Protein AF-A0A9D0HGI1-F1 (afdb_monomer)

Sequence (266 aa):
SIQFGKYAIEARTTPGHTSGCVTYVLADQSMAFTGDTLLIRGCGRTDFQQGDPSQLYDSVHDKIFTLRDDCRLYPGHDYKGRTVTTVNEERLYNPRLGGGKTKAEFITIMENLNLRMPQRIDEAVPANLECGLPSDAERPASPVEIGSWAPIRRTVSGVPEVDTTWLKGKPEALRIVDVRSAEEFNGELGHIEGAELVPLPEFPTRAAQWKRDDRYVLVCRSGGRSGKAAHILENLGFSHVASLKGGMLQWRGEGMDVAAAAQGCG

Foldseek 3Di:
DDDDVVWDWDWAQQAALANRFIKIAIPVLQEIEREQLDDQLEHHAQPDRNHHLLSSLCSCVVPPLPGDQNYKYAYNDDDPPDGIDGSVCCQDRNPQRHNPDDSVSNRVVRVPPPDDDDPCCVPPVVCVVVVNQPDPVPHDPDQDDCDPQHRWHQDPVRATADELVRVLVVDPQEAEEEQDDPCVCLDPLHAAPNYHYDHLVRLLVVVLPDDQAGAYEYAYQAQPSQSVSQVSSVVSNRDHYHYYHGGSVVCVVVVHDHDDNPPDDD

Radius of gyration: 26.65 Å; Cα contacts (8 Å, |Δi|>4): 467; chains: 1; bounding box: 59×45×69 Å

Nearest PDB structures (foldseek):
  5ve3-assembly2_A  TM=7.495E-01  e=5.913E-34  Paraburkholderia phytofirmans PsJN
  5ve5-assembly3_C  TM=7.497E-01  e=2.049E-33  Paraburkholderia phytofirmans PsJN
  5ve4-assembly1_A  TM=7.414E-01  e=1.810E-33  Paraburkholderia phytofirmans PsJN
  5ve5-assembly2_B  TM=7.487E-01  e=2.314E-32  Paraburkholderia phytofirmans PsJN
  4chl-assembly1_A  TM=9.893E-01  e=6.014E-19  Homo sapiens

Structure (mmCIF, N/CA/C/O backbone):
data_AF-A0A9D0HGI1-F1
#
_entry.id   AF-A0A9D0HGI1-F1
#
loop_
_atom_site.group_PDB
_atom_site.id
_atom_site.type_symbol
_atom_site.label_atom_id
_atom_site.label_alt_id
_atom_site.label_comp_id
_atom_site.label_asym_id
_atom_site.label_entity_id
_atom_site.label_seq_id
_atom_site.pdbx_PDB_ins_code
_atom_site.Cartn_x
_atom_site.Cartn_y
_atom_site.Cartn_z
_atom_site.occupancy
_atom_site.B_iso_or_equiv
_atom_site.auth_seq_id
_atom_site.auth_comp_id
_atom_site.auth_asym_id
_atom_site.auth_atom_id
_atom_site.pdbx_PDB_model_num
ATOM 1 N N . SER A 1 1 ? -22.406 4.486 2.785 1.00 79.69 1 SER A N 1
ATOM 2 C CA . SER A 1 1 ? -21.756 3.176 2.594 1.00 79.69 1 SER A CA 1
ATOM 3 C C . SER A 1 1 ? -21.130 3.135 1.210 1.00 79.69 1 SER A C 1
ATOM 5 O O . SER A 1 1 ? -21.637 3.789 0.307 1.00 79.69 1 SER A O 1
ATOM 7 N N . ILE A 1 2 ? -20.016 2.421 1.053 1.00 89.94 2 ILE A N 1
ATOM 8 C CA . ILE A 1 2 ? -19.314 2.203 -0.218 1.00 89.94 2 ILE A CA 1
ATOM 9 C C . ILE A 1 2 ? -19.616 0.772 -0.656 1.00 89.94 2 ILE A C 1
ATOM 11 O O . ILE A 1 2 ? -19.329 -0.165 0.087 1.00 89.94 2 ILE A O 1
ATOM 15 N N . GLN A 1 3 ? -20.220 0.595 -1.827 1.00 94.19 3 GLN A N 1
ATOM 16 C CA . GLN A 1 3 ? -20.644 -0.712 -2.331 1.00 94.19 3 GLN A CA 1
ATOM 17 C C . GLN A 1 3 ? -19.691 -1.199 -3.429 1.00 94.19 3 GLN A C 1
ATOM 19 O O . GLN A 1 3 ? -19.297 -0.421 -4.294 1.00 94.19 3 GLN A O 1
ATOM 24 N N . PHE A 1 4 ? -19.311 -2.477 -3.394 1.00 92.12 4 PHE A N 1
ATOM 25 C CA . PHE A 1 4 ? -18.406 -3.087 -4.372 1.00 92.12 4 PHE A CA 1
ATOM 26 C C . PHE A 1 4 ? -18.741 -4.571 -4.561 1.00 92.12 4 PHE A C 1
ATOM 28 O O . PHE A 1 4 ? -18.561 -5.412 -3.677 1.00 92.12 4 PHE A O 1
ATOM 35 N N . GLY A 1 5 ? -19.273 -4.903 -5.739 1.00 94.81 5 GLY A N 1
ATOM 36 C CA . GLY A 1 5 ? -19.831 -6.228 -6.001 1.00 94.81 5 GLY A CA 1
ATOM 37 C C . GLY A 1 5 ? -20.928 -6.576 -4.989 1.00 94.81 5 GLY A C 1
ATOM 38 O O . GLY A 1 5 ? -21.854 -5.800 -4.772 1.00 94.81 5 GLY A O 1
ATOM 39 N N . LYS A 1 6 ? -20.804 -7.741 -4.347 1.00 93.94 6 LYS A N 1
ATOM 40 C CA . LYS A 1 6 ? -21.740 -8.205 -3.307 1.00 93.94 6 LYS A CA 1
ATOM 41 C C . LYS A 1 6 ? -21.468 -7.633 -1.910 1.00 93.94 6 LYS A C 1
ATOM 43 O O . LYS A 1 6 ? -22.170 -7.988 -0.969 1.00 93.94 6 LYS A O 1
ATOM 48 N N . TYR A 1 7 ? -20.430 -6.816 -1.760 1.00 94.50 7 TYR A N 1
ATOM 49 C CA . TYR A 1 7 ? -19.989 -6.292 -0.473 1.00 94.50 7 TYR A CA 1
ATOM 50 C C . TYR A 1 7 ? -20.374 -4.823 -0.318 1.00 94.50 7 TYR A C 1
ATOM 52 O O . TYR A 1 7 ? -20.519 -4.081 -1.293 1.00 94.50 7 TYR A O 1
ATOM 60 N N . ALA A 1 8 ? -20.506 -4.399 0.933 1.00 96.94 8 ALA A N 1
ATOM 61 C CA . ALA A 1 8 ? -20.673 -3.005 1.298 1.00 96.94 8 ALA A CA 1
ATOM 62 C C . ALA A 1 8 ? -19.841 -2.702 2.545 1.00 96.94 8 ALA A C 1
ATOM 64 O O . ALA A 1 8 ? -19.744 -3.536 3.445 1.00 96.94 8 ALA A O 1
ATOM 65 N N . ILE A 1 9 ? -19.254 -1.508 2.582 1.00 97.56 9 ILE A N 1
ATOM 66 C CA . ILE A 1 9 ? -18.478 -0.986 3.705 1.00 97.56 9 ILE A CA 1
ATOM 67 C C . ILE A 1 9 ? -19.129 0.293 4.239 1.00 97.56 9 ILE A C 1
ATOM 69 O O . ILE A 1 9 ? -19.534 1.184 3.489 1.00 97.56 9 ILE A O 1
ATOM 73 N N . GLU A 1 10 ? -19.215 0.394 5.556 1.00 96.94 10 GLU A N 1
ATOM 74 C CA . GLU A 1 10 ? -19.545 1.596 6.308 1.00 96.94 10 GLU A CA 1
ATOM 75 C C . GLU A 1 10 ? -18.244 2.268 6.767 1.00 96.94 10 GLU A C 1
ATOM 77 O O . GLU A 1 10 ? -17.362 1.604 7.307 1.00 96.94 10 GLU A O 1
ATOM 82 N N . ALA A 1 11 ? -18.114 3.578 6.563 1.00 97.06 11 ALA A N 1
ATOM 83 C CA . ALA A 1 11 ? -17.013 4.354 7.124 1.00 97.06 11 ALA A CA 1
ATOM 84 C C . ALA A 1 11 ? -17.481 5.011 8.428 1.00 97.06 11 ALA A C 1
ATOM 86 O O . ALA A 1 11 ? -18.415 5.815 8.413 1.00 97.06 11 ALA A O 1
ATOM 87 N N . ARG A 1 12 ? -16.829 4.682 9.543 1.00 97.44 12 ARG A N 1
ATOM 88 C CA . ARG A 1 12 ? -17.055 5.297 10.855 1.00 97.44 12 ARG A CA 1
ATOM 89 C C . ARG A 1 12 ? -15.917 6.246 11.160 1.00 97.44 12 ARG A C 1
ATOM 91 O O . ARG A 1 12 ? -14.759 5.849 11.092 1.00 97.44 12 ARG A O 1
ATOM 98 N N . THR A 1 13 ? -16.224 7.479 11.540 1.00 97.75 13 THR A N 1
ATOM 99 C CA . THR A 1 13 ? -15.195 8.396 12.043 1.00 97.75 13 THR A CA 1
ATOM 100 C C . THR A 1 13 ? -14.652 7.855 13.357 1.00 97.75 13 THR A C 1
ATOM 102 O O . THR A 1 13 ? -15.424 7.595 14.274 1.00 97.75 13 THR A O 1
ATOM 105 N N . THR A 1 14 ? -13.345 7.669 13.467 1.00 98.19 14 THR A N 1
ATOM 106 C CA . THR A 1 14 ? -12.693 7.157 14.679 1.00 98.19 14 THR A CA 1
ATOM 107 C C . THR A 1 14 ? -11.458 7.994 15.022 1.00 98.19 14 THR A C 1
ATOM 109 O O . THR A 1 14 ? -10.340 7.463 15.024 1.00 98.19 14 THR A O 1
ATOM 112 N N . PRO A 1 15 ? -11.635 9.312 15.266 1.00 96.69 15 PRO A N 1
ATOM 113 C CA . PRO A 1 15 ? -10.532 10.215 15.567 1.00 96.69 15 PRO A CA 1
ATOM 114 C C . PRO A 1 15 ? -9.811 9.821 16.857 1.00 96.69 15 PRO A C 1
ATOM 116 O O . PRO A 1 15 ? -10.365 9.150 17.729 1.00 96.69 15 PRO A O 1
ATOM 119 N N . GLY A 1 16 ? -8.564 10.262 16.973 1.00 94.44 16 GLY A N 1
ATOM 120 C CA . GLY A 1 16 ? -7.771 10.116 18.188 1.00 94.44 16 GLY A CA 1
ATOM 121 C C . GLY A 1 16 ? -6.306 9.828 17.899 1.00 94.44 16 GLY A C 1
ATOM 122 O O . GLY A 1 16 ? -5.445 10.490 18.458 1.00 94.44 16 GLY A O 1
ATOM 123 N N . HIS A 1 17 ? -6.003 8.917 16.968 1.00 95.00 17 HIS A N 1
ATOM 124 C CA . HIS A 1 17 ? -4.638 8.817 16.435 1.00 95.00 17 HIS A CA 1
ATOM 125 C C . HIS A 1 17 ? -4.309 10.036 15.558 1.00 95.00 17 HIS A C 1
ATOM 127 O O . HIS A 1 17 ? -3.275 10.673 15.722 1.00 95.00 17 HIS A O 1
ATOM 133 N N . THR A 1 18 ? -5.249 10.391 14.681 1.00 90.88 18 THR A N 1
ATOM 134 C CA . THR A 1 18 ? -5.330 11.685 13.994 1.00 90.88 18 THR A CA 1
ATOM 135 C C . THR A 1 18 ? -6.783 12.165 14.040 1.00 90.88 18 THR A C 1
ATOM 137 O O . THR A 1 18 ? -7.688 11.369 14.322 1.00 90.88 18 THR A O 1
ATOM 140 N N . SER A 1 19 ? -7.042 13.433 13.725 1.00 89.06 19 SER A N 1
ATOM 141 C CA . SER A 1 19 ? -8.411 13.964 13.613 1.00 89.06 19 SER A CA 1
ATOM 142 C C . SER A 1 19 ? -9.201 13.385 12.426 1.00 89.06 19 SER A C 1
ATOM 144 O O . SER A 1 19 ? -10.430 13.360 12.455 1.00 89.06 19 SER A O 1
ATOM 146 N N . GLY A 1 20 ? -8.508 12.872 11.402 1.00 89.75 20 GLY A N 1
ATOM 147 C CA . GLY A 1 20 ? -9.102 12.315 10.181 1.00 89.75 20 GLY A CA 1
ATOM 148 C C . GLY A 1 20 ? -9.261 10.792 10.167 1.00 89.75 20 GLY A C 1
ATOM 149 O O . GLY A 1 20 ? -9.66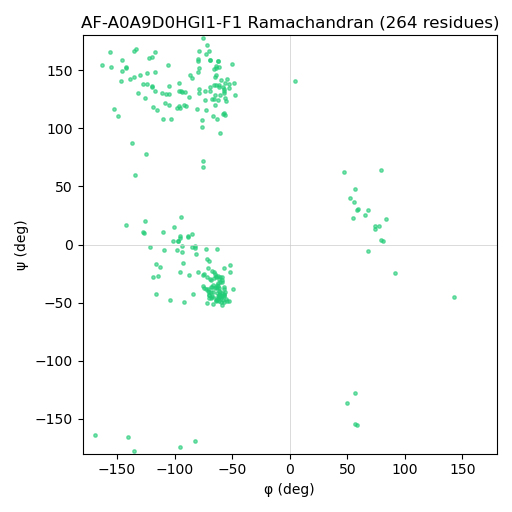7 10.236 9.148 1.00 89.75 20 GLY A O 1
ATOM 150 N N . CYS A 1 21 ? -8.923 10.092 11.255 1.00 95.75 21 CYS A N 1
ATOM 151 C CA . CYS A 1 21 ? -8.994 8.633 11.284 1.00 95.75 21 CYS A CA 1
ATOM 152 C C . CYS A 1 21 ? -10.423 8.119 11.053 1.00 95.75 21 CYS A C 1
ATOM 154 O O . CYS A 1 21 ? -11.395 8.607 11.637 1.00 95.75 21 CYS A O 1
ATOM 156 N N . VAL A 1 22 ? -10.528 7.075 10.230 1.00 97.88 22 VAL A N 1
ATOM 157 C CA . VAL A 1 22 ? -11.767 6.348 9.950 1.00 97.88 22 VAL A CA 1
ATOM 158 C C . VAL A 1 22 ? -11.544 4.848 10.102 1.00 97.88 22 VAL A C 1
ATOM 160 O O . VAL A 1 22 ? -10.477 4.331 9.774 1.00 97.88 22 VAL A O 1
ATOM 163 N N . THR A 1 23 ? -12.575 4.151 10.565 1.00 98.56 23 THR A N 1
ATOM 164 C CA . THR A 1 23 ? -12.658 2.691 10.585 1.00 98.56 23 THR A CA 1
ATOM 165 C C . THR A 1 23 ? -13.649 2.240 9.522 1.00 98.56 23 THR A C 1
ATOM 167 O O . THR A 1 23 ? -14.782 2.723 9.476 1.00 98.56 23 THR A O 1
ATOM 170 N N . TYR A 1 24 ? -13.240 1.294 8.682 1.00 98.50 24 TYR A N 1
ATOM 171 C CA . TYR A 1 24 ? -14.093 0.718 7.645 1.00 98.50 24 TYR A CA 1
ATOM 172 C C . TYR A 1 24 ? -14.678 -0.606 8.123 1.00 98.50 24 TYR A C 1
ATOM 174 O O . TYR A 1 24 ? -13.935 -1.549 8.366 1.00 98.50 24 TYR A O 1
ATOM 182 N N . VAL A 1 25 ? -15.999 -0.696 8.245 1.00 98.44 25 VAL A N 1
ATOM 183 C CA . VAL A 1 25 ? -16.708 -1.881 8.751 1.00 98.44 25 VAL A CA 1
ATOM 184 C C . VAL A 1 25 ? -17.476 -2.531 7.606 1.00 98.44 25 VAL A C 1
ATOM 186 O O . VAL A 1 25 ? -18.202 -1.841 6.892 1.00 98.44 25 VAL A O 1
ATOM 189 N N . LEU A 1 26 ? -17.349 -3.846 7.412 1.00 97.62 26 LEU A N 1
ATOM 190 C CA . LEU A 1 26 ? -18.223 -4.558 6.474 1.00 97.62 26 LEU A CA 1
ATOM 191 C C . LEU A 1 26 ? -19.680 -4.497 6.945 1.00 97.62 26 LEU A C 1
ATOM 193 O O . LEU A 1 26 ? -19.960 -4.547 8.138 1.00 97.62 26 LEU A O 1
ATOM 197 N N . ALA A 1 27 ? -20.623 -4.430 6.007 1.00 95.81 27 ALA A N 1
ATOM 198 C CA . ALA A 1 27 ? -22.048 -4.316 6.322 1.00 95.81 27 ALA A CA 1
ATOM 199 C C . ALA A 1 27 ? -22.598 -5.499 7.143 1.00 95.81 27 ALA A C 1
ATOM 201 O O . ALA A 1 27 ? -23.536 -5.320 7.914 1.00 95.81 27 ALA A O 1
ATOM 202 N N . ASP A 1 28 ? -22.005 -6.690 7.015 1.00 95.62 28 ASP A N 1
ATOM 203 C CA . ASP A 1 28 ? -22.335 -7.870 7.828 1.00 95.62 28 ASP A CA 1
ATOM 204 C C . ASP A 1 28 ? -21.638 -7.884 9.205 1.00 95.62 28 ASP A C 1
ATOM 206 O O . ASP A 1 28 ? -21.868 -8.788 10.009 1.00 95.62 28 ASP A O 1
ATOM 210 N N . GLN A 1 29 ? -20.795 -6.882 9.477 1.00 97.19 29 GLN A N 1
ATOM 211 C CA . GLN A 1 29 ? -19.956 -6.729 10.666 1.00 97.19 29 GLN A CA 1
ATOM 212 C C . GLN A 1 29 ? -19.030 -7.919 10.944 1.00 97.19 29 GLN A C 1
ATOM 214 O O . GLN A 1 29 ? -18.601 -8.114 12.079 1.00 97.19 29 GLN A O 1
ATOM 219 N N . SER A 1 30 ? -18.703 -8.716 9.926 1.00 97.62 30 SER A N 1
ATOM 220 C CA . SER A 1 30 ? -17.774 -9.838 10.084 1.00 97.62 30 SER A CA 1
ATOM 221 C C . SER A 1 30 ? -16.318 -9.367 10.201 1.00 97.62 30 SER A C 1
ATOM 223 O O . SER A 1 30 ? -15.480 -10.052 10.796 1.00 97.62 30 SER A O 1
ATOM 225 N N . MET A 1 31 ? -16.006 -8.186 9.650 1.00 98.12 31 MET A N 1
ATOM 226 C CA . MET A 1 31 ? -14.670 -7.587 9.661 1.00 98.12 31 MET A CA 1
ATOM 227 C C . MET A 1 31 ? -14.731 -6.056 9.762 1.00 98.12 31 MET A C 1
ATOM 229 O O . MET A 1 31 ? -15.627 -5.419 9.199 1.00 98.12 31 MET A O 1
ATOM 233 N N . ALA A 1 32 ? -13.716 -5.467 10.394 1.00 98.62 32 ALA A N 1
ATOM 234 C CA . ALA A 1 32 ? -13.431 -4.040 10.352 1.00 98.62 32 ALA A CA 1
ATOM 235 C C . ALA A 1 32 ? -11.932 -3.769 10.142 1.00 98.62 32 ALA A C 1
ATOM 237 O O . ALA A 1 32 ? -11.073 -4.476 10.668 1.00 98.62 32 ALA A O 1
ATOM 238 N N . PHE A 1 33 ? -11.621 -2.716 9.390 1.00 98.69 33 PHE A N 1
ATOM 239 C CA . PHE A 1 33 ? -10.272 -2.198 9.176 1.00 98.69 33 PHE A CA 1
ATOM 240 C C . PHE A 1 33 ? -10.102 -0.948 10.033 1.00 98.69 33 PHE A C 1
ATOM 242 O O . PHE A 1 33 ? -10.722 0.081 9.759 1.00 98.69 33 PHE A O 1
ATOM 249 N N . THR A 1 34 ? -9.312 -1.053 11.097 1.00 98.69 34 THR A N 1
ATOM 250 C CA . THR A 1 34 ? -9.272 -0.076 12.199 1.00 98.69 34 THR A CA 1
ATOM 251 C C . THR A 1 34 ? -8.202 0.998 12.033 1.00 98.69 34 THR A C 1
ATOM 253 O O . THR A 1 34 ? -8.070 1.864 12.900 1.00 98.69 34 THR A O 1
ATOM 256 N N . GLY A 1 35 ? -7.420 0.936 10.948 1.00 97.94 35 GLY A N 1
ATOM 257 C CA . GLY A 1 35 ? -6.261 1.802 10.749 1.00 97.94 35 GLY A CA 1
ATOM 258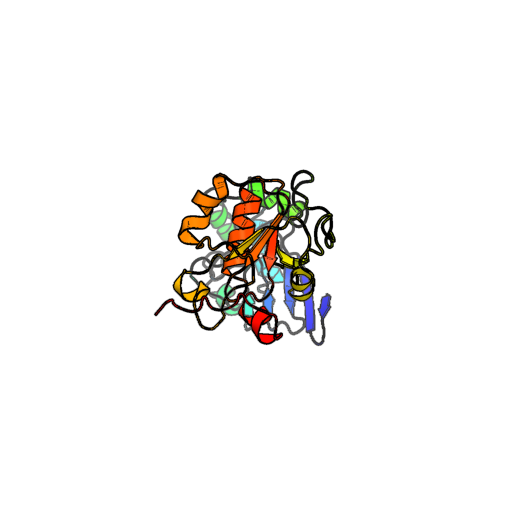 C C . GLY A 1 35 ? -5.370 1.795 11.992 1.00 97.94 35 GLY A C 1
ATOM 259 O O . GLY A 1 35 ? -5.161 0.749 12.608 1.00 97.94 35 GLY A O 1
ATOM 260 N N . ASP A 1 36 ? -4.911 2.972 12.396 1.00 97.81 36 ASP A N 1
ATOM 261 C CA . ASP A 1 36 ? -4.144 3.143 13.631 1.00 97.81 36 ASP A CA 1
ATOM 262 C C . ASP A 1 36 ? -5.006 3.564 14.833 1.00 97.81 36 ASP A C 1
ATOM 264 O O . ASP A 1 36 ? -4.475 3.816 15.911 1.00 97.81 36 ASP A O 1
ATOM 268 N N . THR A 1 37 ? -6.342 3.590 14.718 1.00 98.12 37 THR A N 1
ATOM 269 C CA . THR A 1 37 ? -7.214 3.814 15.885 1.00 98.12 37 THR A CA 1
ATOM 270 C C . THR A 1 37 ? -7.061 2.661 16.890 1.00 98.12 37 THR A C 1
ATOM 272 O O . THR A 1 37 ? -6.835 2.887 18.078 1.00 98.12 37 THR A O 1
ATOM 275 N N . LEU A 1 38 ? -7.127 1.409 16.427 1.00 98.62 38 LEU A N 1
ATOM 276 C CA . LEU A 1 38 ? -6.968 0.222 17.272 1.00 98.62 38 LEU A CA 1
ATOM 277 C C . LEU A 1 38 ? -5.986 -0.759 16.631 1.00 98.62 38 LEU A C 1
ATOM 279 O O . LEU A 1 38 ? -6.135 -1.109 15.461 1.00 98.62 38 LEU A O 1
ATOM 283 N N . LEU A 1 39 ? -5.009 -1.215 17.420 1.00 98.62 39 LEU A N 1
ATOM 284 C CA . LEU A 1 39 ? -3.977 -2.172 17.017 1.00 98.62 39 LEU A CA 1
ATOM 285 C C . LEU A 1 39 ? -4.093 -3.455 17.845 1.00 98.62 39 LEU A C 1
ATOM 287 O O . LEU A 1 39 ? -4.711 -3.471 18.908 1.00 98.62 39 LEU A O 1
ATOM 291 N N . ILE A 1 40 ? -3.432 -4.528 17.411 1.00 98.62 40 ILE A N 1
ATOM 292 C CA . ILE A 1 40 ? -3.450 -5.801 18.144 1.00 98.62 40 ILE A CA 1
ATOM 293 C C . ILE A 1 40 ? -2.721 -5.632 19.486 1.00 98.62 40 ILE A C 1
ATOM 295 O O . ILE A 1 40 ? -1.489 -5.501 19.535 1.00 98.62 40 ILE A O 1
ATOM 299 N N . ARG A 1 41 ? -3.471 -5.681 20.593 1.00 98.31 41 ARG A N 1
ATOM 300 C CA . ARG A 1 41 ? -3.000 -5.400 21.961 1.00 98.31 41 ARG A CA 1
ATOM 301 C C . ARG A 1 41 ? -2.347 -4.018 22.099 1.00 98.31 41 ARG A C 1
ATOM 303 O O . ARG A 1 41 ? -1.365 -3.860 22.827 1.00 98.31 41 ARG A O 1
ATOM 310 N N . GLY A 1 42 ? -2.867 -3.022 21.389 1.00 97.44 42 GLY A N 1
ATOM 311 C CA . GLY A 1 42 ? -2.395 -1.642 21.463 1.00 97.44 42 GLY A CA 1
ATOM 312 C C . GLY A 1 42 ? -3.329 -0.664 20.759 1.00 97.44 42 GLY A C 1
ATOM 313 O O . GLY A 1 42 ? -4.477 -0.975 20.468 1.00 97.44 42 GLY A O 1
ATOM 314 N N . CYS A 1 43 ? -2.825 0.529 20.484 1.00 97.88 43 CYS A N 1
ATOM 315 C CA . CYS A 1 43 ? -3.485 1.567 19.693 1.00 97.88 43 CYS A CA 1
ATOM 316 C C . CYS A 1 43 ? -2.420 2.500 19.102 1.00 97.88 43 CYS A C 1
ATOM 318 O O . CYS A 1 43 ? -1.254 2.452 19.526 1.00 97.88 43 CYS A O 1
ATOM 320 N N . GLY A 1 44 ? -2.811 3.322 18.130 1.00 95.12 44 GLY A N 1
ATOM 321 C CA . GLY A 1 44 ? -1.967 4.383 17.598 1.00 95.12 44 GLY A CA 1
ATOM 322 C C . GLY A 1 44 ? -1.612 5.417 18.663 1.00 95.12 44 GLY A C 1
ATOM 323 O O . GLY A 1 44 ? -2.281 5.555 19.687 1.00 95.12 44 GLY A O 1
ATOM 324 N N . ARG A 1 45 ? -0.514 6.131 18.422 1.00 94.19 45 ARG A N 1
ATOM 325 C CA . ARG A 1 45 ? -0.070 7.252 19.264 1.00 94.19 45 ARG A CA 1
ATOM 326 C C . ARG A 1 45 ? -1.022 8.447 19.136 1.00 94.19 45 ARG A C 1
ATOM 328 O O . ARG A 1 45 ? -1.719 8.545 18.137 1.00 94.19 45 ARG A O 1
ATOM 335 N N . THR A 1 46 ? -1.036 9.355 20.103 1.00 92.56 46 THR A N 1
ATOM 336 C CA . THR A 1 46 ? -1.994 10.483 20.153 1.00 92.56 46 THR A CA 1
ATOM 337 C C . THR A 1 46 ? -1.308 11.843 20.290 1.00 92.56 46 THR A C 1
ATOM 339 O O . THR A 1 46 ? -1.959 12.836 20.563 1.00 92.56 46 THR A O 1
ATOM 342 N N . ASP A 1 47 ? 0.012 11.898 20.154 1.00 85.69 47 ASP A N 1
ATOM 343 C CA . ASP A 1 47 ? 0.860 13.064 20.430 1.00 85.69 47 ASP A CA 1
ATOM 344 C C . ASP A 1 47 ? 1.289 13.833 19.162 1.00 85.69 47 ASP A C 1
ATOM 346 O O . ASP A 1 47 ? 2.024 14.812 19.246 1.00 85.69 47 ASP A O 1
ATOM 350 N N . PHE A 1 48 ? 0.814 13.417 17.983 1.00 82.00 48 PHE A N 1
ATOM 351 C CA . PHE A 1 48 ? 1.057 14.058 16.682 1.00 82.00 48 PHE A CA 1
ATOM 352 C C . PHE A 1 48 ? -0.246 14.197 15.890 1.00 82.00 48 PHE A C 1
ATOM 354 O O . PHE A 1 48 ? -1.248 13.587 16.240 1.00 82.00 48 PHE A O 1
ATOM 361 N N . GLN A 1 49 ? -0.227 14.976 14.799 1.00 73.31 49 GLN A N 1
ATOM 362 C CA . GLN A 1 49 ? -1.317 15.044 13.805 1.00 73.31 49 GLN A CA 1
ATOM 363 C C . GLN A 1 49 ? -2.715 15.317 14.401 1.00 73.31 49 GLN A C 1
ATOM 365 O O . GLN A 1 49 ? -3.711 14.743 13.959 1.00 73.31 49 GLN A O 1
ATOM 370 N N . GLN A 1 50 ? -2.786 16.207 15.400 1.00 82.81 50 GLN A N 1
ATOM 371 C CA . GLN A 1 50 ? -4.019 16.513 16.147 1.00 82.81 50 GLN A CA 1
ATOM 372 C C . GLN A 1 50 ? -4.626 15.282 16.842 1.00 82.81 50 GLN A C 1
ATOM 374 O O . GLN A 1 50 ? -5.845 15.168 16.972 1.00 82.81 50 GLN A O 1
ATOM 379 N N . GLY A 1 51 ? -3.777 14.337 17.245 1.00 86.38 51 GLY A N 1
ATOM 380 C CA . GLY A 1 51 ? -4.171 13.211 18.068 1.00 86.38 51 GLY A CA 1
ATOM 381 C C . GLY A 1 51 ? -4.655 13.654 19.449 1.00 86.38 51 GLY A C 1
ATOM 382 O O . GLY A 1 51 ? -4.272 14.703 19.965 1.00 86.38 51 GLY A O 1
ATOM 383 N N . ASP A 1 52 ? -5.537 12.847 20.027 1.00 94.81 52 ASP A N 1
ATOM 384 C CA . ASP A 1 52 ? -6.193 13.115 21.299 1.00 94.81 52 ASP A CA 1
ATOM 385 C C . ASP A 1 52 ? -6.561 11.771 21.962 1.00 94.81 52 ASP A C 1
ATOM 387 O O . ASP A 1 52 ? -7.356 11.004 21.403 1.00 94.81 52 ASP A O 1
ATOM 391 N N . PRO A 1 53 ? -5.996 11.444 23.140 1.00 96.31 53 PRO A N 1
ATOM 392 C CA . PRO A 1 53 ? -6.282 10.183 23.819 1.00 96.31 53 PRO A CA 1
ATOM 393 C C . PRO A 1 53 ? -7.720 10.105 24.354 1.00 96.31 53 PRO A C 1
ATOM 395 O O . PRO A 1 53 ? -8.311 9.028 24.385 1.00 96.31 53 PRO A O 1
ATOM 398 N N . SER A 1 54 ? -8.331 11.228 24.724 1.00 97.44 54 SER A N 1
ATOM 399 C CA . SER A 1 54 ? -9.737 11.271 25.129 1.00 97.44 54 SER A CA 1
ATOM 400 C C . SER A 1 54 ? -10.643 10.868 23.959 1.00 97.44 54 SER A C 1
ATOM 402 O O . SER A 1 54 ? -11.485 9.983 24.113 1.00 97.44 54 SER A O 1
ATOM 404 N N . GLN A 1 55 ? -10.415 11.437 22.770 1.00 97.62 55 GLN A N 1
ATOM 405 C CA . GLN A 1 55 ? -11.165 11.076 21.559 1.00 97.62 55 GLN A CA 1
ATOM 406 C C . GLN A 1 55 ? -10.863 9.654 21.084 1.00 97.62 55 GLN A C 1
ATOM 408 O O . GLN A 1 55 ? -11.767 8.960 20.620 1.00 97.62 55 GLN A O 1
ATOM 413 N N . LEU A 1 56 ? -9.610 9.203 21.208 1.00 98.38 56 LEU A N 1
ATOM 414 C CA . LEU A 1 56 ? -9.228 7.844 20.830 1.00 98.38 56 LEU A CA 1
ATOM 415 C C . LEU A 1 56 ? -9.979 6.804 21.664 1.00 98.38 56 LEU A C 1
ATOM 417 O O . LEU A 1 56 ? -10.475 5.821 21.114 1.00 98.38 56 LEU A O 1
ATOM 421 N N . TYR A 1 57 ? -10.085 7.038 22.974 1.00 98.69 57 TYR A N 1
ATOM 422 C CA . TYR A 1 57 ? -10.843 6.179 23.875 1.00 98.69 57 TYR A CA 1
ATOM 423 C C . TYR A 1 57 ? -12.312 6.088 23.451 1.00 98.69 57 TYR A C 1
ATOM 425 O O . TYR A 1 57 ? -12.812 4.983 23.238 1.00 98.69 57 TYR A O 1
ATOM 433 N N . ASP A 1 58 ? -12.978 7.230 23.254 1.00 98.56 58 ASP A N 1
ATOM 434 C CA . ASP A 1 58 ? -14.391 7.271 22.849 1.00 98.56 58 ASP A CA 1
ATOM 435 C C . ASP A 1 58 ? -14.594 6.578 21.494 1.00 98.56 58 ASP A C 1
ATOM 437 O O . ASP A 1 58 ? -15.482 5.745 21.329 1.00 98.56 58 ASP A O 1
ATOM 441 N N . SER A 1 59 ? -13.709 6.833 20.526 1.00 98.62 59 SER A N 1
ATOM 442 C CA . SER A 1 59 ? -13.742 6.176 19.217 1.00 98.62 59 SER A CA 1
ATOM 443 C C . SER A 1 59 ? -13.669 4.654 19.317 1.00 98.62 59 SER A C 1
ATOM 445 O O . SER A 1 59 ? -14.404 3.957 18.615 1.00 98.62 59 SER A O 1
ATOM 447 N N . VAL A 1 60 ? -12.800 4.116 20.173 1.00 98.56 60 VAL A N 1
ATOM 448 C CA . VAL A 1 60 ? -12.685 2.665 20.350 1.00 98.56 60 VAL A CA 1
ATOM 449 C C . VAL A 1 60 ? -13.906 2.115 21.086 1.00 98.56 60 VAL A C 1
ATOM 451 O O . VAL A 1 60 ? -14.521 1.167 20.596 1.00 98.56 60 VAL A O 1
ATOM 454 N N . HIS A 1 61 ? -14.286 2.705 22.219 1.00 98.62 61 HIS A N 1
ATOM 455 C CA . HIS A 1 61 ? -15.343 2.170 23.078 1.00 98.62 61 HIS A CA 1
ATOM 456 C C . HIS A 1 61 ? -16.737 2.294 22.457 1.00 98.62 61 HIS A C 1
ATOM 458 O O . HIS A 1 61 ? -17.498 1.328 22.499 1.00 98.62 61 HIS A O 1
ATOM 464 N N . ASP A 1 62 ? -17.043 3.419 21.815 1.00 98.38 62 ASP A N 1
ATOM 465 C CA . ASP A 1 62 ? -18.392 3.695 21.317 1.00 98.38 62 ASP A CA 1
ATOM 466 C C . ASP A 1 62 ? -18.621 3.134 19.909 1.00 98.38 62 ASP A C 1
ATOM 468 O O . ASP A 1 62 ? -19.757 2.840 19.527 1.00 98.38 62 ASP A O 1
ATOM 472 N N . LYS A 1 63 ? -17.556 2.967 19.108 1.00 98.31 63 LYS A N 1
ATOM 473 C CA . LYS A 1 63 ? -17.692 2.646 17.672 1.00 98.31 63 LYS A CA 1
ATOM 474 C C . LYS A 1 63 ? -17.073 1.321 17.246 1.00 98.31 63 LYS A C 1
ATOM 476 O O . LYS A 1 63 ? -17.548 0.753 16.259 1.00 98.31 63 LYS A O 1
ATOM 481 N N . ILE A 1 64 ? -16.033 0.841 17.935 1.00 98.50 64 ILE A N 1
ATOM 482 C CA . ILE A 1 64 ? -15.351 -0.422 17.601 1.00 98.50 64 ILE A CA 1
ATOM 483 C C . ILE A 1 64 ? -15.760 -1.529 18.576 1.00 98.50 64 ILE A C 1
ATOM 485 O O . ILE A 1 64 ? -16.151 -2.606 18.139 1.00 98.50 64 ILE A O 1
ATOM 489 N N . PHE A 1 65 ? -15.740 -1.280 19.887 1.00 98.50 65 PHE A N 1
ATOM 490 C CA . PHE A 1 65 ? -16.124 -2.278 20.892 1.00 98.50 65 PHE A CA 1
ATOM 491 C C . PHE A 1 65 ? -17.626 -2.575 20.938 1.00 98.50 65 PHE A C 1
ATOM 493 O O . PHE A 1 65 ? -18.008 -3.591 21.518 1.00 98.50 65 PHE A O 1
ATOM 500 N N . THR A 1 66 ? -18.450 -1.757 20.279 1.00 98.06 66 THR A N 1
ATOM 501 C CA . THR A 1 66 ? -19.886 -1.991 20.052 1.00 98.06 66 THR A CA 1
ATOM 502 C C . THR A 1 66 ? -20.183 -2.934 18.882 1.00 98.06 66 THR A C 1
ATOM 504 O O . THR A 1 66 ? -21.333 -3.328 18.693 1.00 98.06 66 THR A O 1
ATOM 507 N N . LEU A 1 67 ? -19.171 -3.312 18.093 1.00 98.31 67 LEU A N 1
ATOM 508 C CA . LEU A 1 67 ? -19.295 -4.359 17.078 1.00 98.31 67 LEU A CA 1
ATOM 509 C C . LEU A 1 67 ? -19.436 -5.744 17.725 1.00 98.31 67 LEU A C 1
ATOM 511 O O . LEU A 1 67 ? -19.170 -5.936 18.913 1.00 98.31 67 LEU A O 1
ATOM 515 N N . ARG A 1 68 ? -19.827 -6.727 16.906 1.00 98.12 68 ARG A N 1
ATOM 516 C CA . ARG A 1 68 ? -19.904 -8.135 17.309 1.00 98.12 68 ARG A CA 1
ATOM 517 C C . ARG A 1 68 ? -18.576 -8.626 17.884 1.00 98.12 68 ARG A C 1
ATOM 519 O O . ARG A 1 68 ? -17.514 -8.319 17.350 1.00 98.12 68 ARG A O 1
ATOM 526 N N . ASP A 1 69 ? -18.652 -9.468 18.904 1.00 98.50 69 ASP A N 1
ATOM 527 C CA . ASP A 1 69 ? -17.493 -10.045 19.593 1.00 98.50 69 ASP A CA 1
ATOM 528 C C . ASP A 1 69 ? -16.542 -10.811 18.661 1.00 98.50 69 ASP A C 1
ATOM 530 O O . ASP A 1 69 ? -15.322 -10.743 18.828 1.00 98.50 69 ASP A O 1
ATOM 534 N N . ASP A 1 70 ? -17.100 -11.499 17.662 1.00 98.50 70 ASP A N 1
ATOM 535 C CA . ASP A 1 70 ? -16.383 -12.275 16.647 1.00 98.50 70 ASP A CA 1
ATOM 536 C C . ASP A 1 70 ? -15.900 -11.441 15.447 1.00 98.50 70 ASP A C 1
ATOM 538 O O . ASP A 1 70 ? -15.229 -11.978 14.562 1.00 98.50 70 ASP A O 1
ATOM 542 N N . CYS A 1 71 ? -16.203 -10.137 15.406 1.00 98.75 71 CYS A N 1
ATOM 543 C CA . CYS A 1 71 ? -15.761 -9.257 14.330 1.00 98.75 71 CYS A CA 1
ATOM 544 C C . CYS A 1 71 ? -14.231 -9.191 14.299 1.00 98.75 71 CYS A C 1
ATOM 546 O O . CYS A 1 71 ? -13.574 -8.861 15.294 1.00 98.75 71 CYS A O 1
ATOM 548 N N . ARG A 1 72 ? -13.661 -9.512 13.135 1.00 98.81 72 ARG A N 1
ATOM 549 C CA . ARG A 1 72 ? -12.215 -9.515 12.910 1.00 98.81 72 ARG A CA 1
ATOM 550 C C . ARG A 1 72 ? -11.715 -8.096 12.684 1.00 98.81 72 ARG A C 1
ATOM 552 O O . ARG A 1 72 ? -12.224 -7.387 11.821 1.00 98.81 72 ARG A O 1
ATOM 559 N N . LEU A 1 73 ? -10.674 -7.711 13.403 1.00 98.88 73 LEU A N 1
ATOM 560 C CA . LEU A 1 73 ? -10.088 -6.379 13.350 1.00 98.88 73 LEU A CA 1
ATOM 561 C C . LEU A 1 73 ? -8.730 -6.429 12.647 1.00 98.88 73 LEU A C 1
ATOM 563 O O . LEU A 1 73 ? -7.819 -7.142 13.081 1.00 98.88 73 LEU A O 1
ATOM 567 N N . TYR A 1 74 ? -8.611 -5.665 11.564 1.00 98.75 74 TYR A N 1
ATOM 568 C CA . TYR A 1 74 ? -7.407 -5.538 10.747 1.00 98.75 74 TYR A CA 1
ATOM 569 C C . TYR A 1 74 ? -6.792 -4.143 10.938 1.00 98.75 74 TYR A C 1
ATOM 571 O O . TYR A 1 74 ? -7.370 -3.161 10.462 1.00 98.75 74 TYR A O 1
ATOM 579 N N . PRO A 1 75 ? -5.650 -4.030 11.638 1.00 98.44 75 PRO A N 1
ATOM 580 C CA . PRO A 1 75 ? -5.018 -2.742 11.907 1.00 98.44 75 PRO A CA 1
ATOM 581 C C . PRO A 1 75 ? -4.235 -2.207 10.701 1.00 98.44 75 PRO A C 1
ATOM 583 O O . PRO A 1 75 ? -3.915 -2.949 9.773 1.00 98.44 75 PRO A O 1
ATOM 586 N N . GLY A 1 76 ? -3.866 -0.926 10.755 1.00 95.31 76 GLY A N 1
ATOM 587 C CA . GLY A 1 76 ? -2.942 -0.298 9.804 1.00 95.31 76 GLY A CA 1
ATOM 588 C C . GLY A 1 76 ? -1.503 -0.801 9.952 1.00 95.31 76 GLY A C 1
ATOM 589 O O . GLY A 1 76 ? -0.779 -0.889 8.963 1.00 95.31 76 GLY A O 1
ATOM 590 N N . HIS A 1 77 ? -1.111 -1.194 11.168 1.00 95.56 77 HIS A N 1
ATOM 591 C CA . HIS A 1 77 ? 0.235 -1.672 11.476 1.00 95.56 77 HIS A CA 1
ATOM 592 C C . HIS A 1 77 ? 0.242 -2.828 12.486 1.00 95.56 77 HIS A C 1
ATOM 594 O O . HIS A 1 77 ? -0.604 -2.931 13.375 1.00 95.56 77 HIS A O 1
ATOM 600 N N . ASP A 1 78 ? 1.279 -3.661 12.407 1.00 95.88 78 ASP A N 1
ATOM 601 C CA . ASP A 1 78 ? 1.714 -4.540 13.490 1.00 95.88 78 ASP A CA 1
ATOM 602 C C . ASP A 1 78 ? 3.240 -4.689 13.442 1.00 95.88 78 ASP A C 1
ATOM 604 O O . ASP A 1 78 ? 3.839 -4.789 12.374 1.00 95.88 78 ASP A O 1
ATOM 608 N N . TYR A 1 79 ? 3.876 -4.709 14.613 1.00 90.00 79 TYR A N 1
ATOM 609 C CA . TYR A 1 79 ? 5.339 -4.765 14.746 1.00 90.00 79 TYR A CA 1
ATOM 610 C C . TYR A 1 79 ? 5.842 -6.113 15.289 1.00 90.00 79 TYR A C 1
ATOM 612 O O . TYR A 1 79 ? 7.000 -6.233 15.682 1.00 90.00 79 TYR A O 1
ATOM 620 N N . LYS A 1 80 ? 4.966 -7.122 15.372 1.00 92.56 80 LYS A N 1
ATOM 621 C CA . LYS A 1 80 ? 5.236 -8.462 15.919 1.00 92.56 80 LYS A CA 1
ATOM 622 C C . LYS A 1 80 ? 4.841 -9.591 14.951 1.00 92.56 80 LYS A C 1
ATOM 624 O O . LYS A 1 80 ? 4.812 -10.748 15.360 1.00 92.56 80 LYS A O 1
ATOM 629 N N . GLY A 1 81 ? 4.529 -9.269 13.693 1.00 93.19 81 GLY A N 1
ATOM 630 C CA . GLY A 1 81 ? 4.133 -10.232 12.659 1.00 93.19 81 GLY A CA 1
ATOM 631 C C . GLY A 1 81 ? 2.714 -10.795 12.809 1.00 93.19 81 GLY A C 1
ATOM 632 O O . GLY A 1 81 ? 2.393 -11.814 12.201 1.00 93.19 81 GLY A O 1
ATOM 633 N N . ARG A 1 82 ? 1.858 -10.169 13.622 1.00 96.94 82 ARG A N 1
ATOM 634 C CA . ARG A 1 82 ? 0.452 -10.558 13.802 1.00 96.94 82 ARG A CA 1
ATOM 635 C C . ARG A 1 82 ? -0.403 -9.876 12.739 1.00 96.94 82 ARG A C 1
ATOM 637 O O . ARG A 1 82 ? -0.130 -8.747 12.352 1.00 96.94 82 ARG A O 1
ATOM 644 N N . THR A 1 83 ? -1.451 -10.554 12.283 1.00 97.50 83 THR A N 1
ATOM 645 C CA . THR A 1 83 ? -2.225 -10.109 11.111 1.00 97.50 83 THR A CA 1
ATOM 646 C C . THR A 1 83 ? -3.661 -9.708 11.426 1.00 97.50 83 THR A C 1
ATOM 648 O O . THR A 1 83 ? -4.235 -8.904 10.698 1.00 97.50 83 THR A O 1
ATOM 651 N N . VAL A 1 84 ? -4.261 -10.262 12.483 1.00 98.44 84 VAL A N 1
ATOM 652 C CA . VAL A 1 84 ? -5.664 -10.029 12.846 1.00 98.44 84 VAL A CA 1
ATOM 653 C C . VAL A 1 84 ? -5.895 -10.269 14.342 1.00 98.44 84 VAL A C 1
ATOM 655 O O . VAL A 1 84 ? -5.182 -11.056 14.964 1.00 98.44 84 VAL A O 1
ATOM 658 N N . THR A 1 85 ? -6.891 -9.593 14.907 1.00 98.75 85 THR A N 1
ATOM 659 C CA . THR A 1 85 ? -7.450 -9.825 16.254 1.00 98.75 85 THR A CA 1
ATOM 660 C C . THR A 1 85 ? -8.979 -9.803 16.165 1.00 98.75 85 THR A C 1
ATOM 662 O O . THR A 1 85 ? -9.531 -9.647 15.072 1.00 98.75 85 THR A O 1
ATOM 665 N N . THR A 1 86 ? -9.682 -9.944 17.280 1.00 98.88 86 THR A N 1
ATOM 666 C CA . THR A 1 86 ? -11.142 -9.802 17.349 1.00 98.88 86 THR A CA 1
ATOM 667 C C . THR A 1 86 ? -11.552 -8.721 18.338 1.00 98.88 86 THR A C 1
ATOM 669 O O . THR A 1 86 ? -10.784 -8.339 19.225 1.00 98.88 86 THR A O 1
ATOM 672 N N . VAL A 1 87 ? -12.784 -8.228 18.201 1.00 98.81 87 VAL A N 1
ATOM 673 C CA . VAL A 1 87 ? -13.360 -7.269 19.153 1.00 98.81 87 VAL A CA 1
ATOM 674 C C . VAL A 1 87 ? -13.313 -7.820 20.575 1.00 98.81 87 VAL A C 1
ATOM 676 O O . VAL A 1 87 ? -12.860 -7.118 21.477 1.00 98.81 87 VAL A O 1
ATOM 679 N N . ASN A 1 88 ? -13.721 -9.076 20.781 1.00 98.75 88 ASN A N 1
ATOM 680 C CA . ASN A 1 88 ? -13.701 -9.695 22.105 1.00 98.75 88 ASN A CA 1
ATOM 681 C C . ASN A 1 88 ? -12.287 -9.751 22.698 1.00 98.75 88 ASN A C 1
ATOM 683 O O . ASN A 1 88 ? -12.070 -9.393 23.854 1.00 98.75 88 ASN A O 1
ATOM 687 N N . GLU A 1 89 ? -11.303 -10.156 21.897 1.00 98.75 89 GLU A N 1
ATOM 688 C CA . GLU A 1 89 ? -9.919 -10.219 22.349 1.00 98.75 89 GLU A CA 1
ATOM 689 C C . GLU A 1 89 ? -9.362 -8.856 22.768 1.00 98.75 89 GLU A C 1
ATOM 691 O O . GLU A 1 89 ? -8.690 -8.765 23.793 1.00 98.75 89 GLU A O 1
ATOM 696 N N . GLU A 1 90 ? -9.620 -7.794 22.003 1.00 98.81 90 GLU A N 1
ATOM 697 C CA . GLU A 1 90 ? -9.153 -6.457 22.380 1.00 98.81 90 GLU A CA 1
ATOM 698 C C . GLU A 1 90 ? -9.926 -5.911 23.584 1.00 98.81 90 GLU A C 1
ATOM 700 O O . GLU A 1 90 ? -9.318 -5.336 24.486 1.00 98.81 90 GLU A O 1
ATOM 705 N N . ARG A 1 91 ? -11.235 -6.162 23.678 1.00 98.44 91 ARG A N 1
ATOM 706 C CA . ARG A 1 91 ? -12.036 -5.742 24.835 1.00 98.44 91 ARG A CA 1
ATOM 707 C C . ARG A 1 91 ? -11.551 -6.390 26.133 1.00 98.44 91 ARG A C 1
ATOM 709 O O . ARG A 1 91 ? -11.530 -5.733 27.171 1.00 98.44 91 ARG A O 1
ATOM 716 N N . LEU A 1 92 ? -11.129 -7.654 26.086 1.00 98.31 92 LEU A N 1
ATOM 717 C CA . LEU A 1 92 ? -10.637 -8.386 27.256 1.00 98.31 92 LEU A CA 1
ATOM 718 C C . LEU A 1 92 ? -9.157 -8.124 27.551 1.00 98.31 92 LEU A C 1
ATOM 720 O O . LEU A 1 92 ? -8.782 -7.965 28.711 1.00 98.31 92 LEU A O 1
ATOM 724 N N . TYR A 1 93 ? -8.314 -8.093 26.519 1.00 98.38 93 TYR A N 1
ATOM 725 C CA . TYR A 1 93 ? -6.866 -8.241 26.681 1.00 98.38 93 TYR A CA 1
ATOM 726 C C . TYR A 1 93 ? -6.045 -7.060 26.167 1.00 98.38 93 TYR A C 1
ATOM 728 O O . TYR A 1 93 ? -4.818 -7.093 26.296 1.00 98.38 93 TYR A O 1
ATOM 736 N N . ASN A 1 94 ? -6.654 -6.022 25.581 1.00 98.44 94 ASN A N 1
ATOM 737 C CA . ASN A 1 94 ? -5.891 -4.842 25.189 1.00 98.44 94 ASN A CA 1
ATOM 738 C C . ASN A 1 94 ? -5.322 -4.158 26.448 1.00 98.44 94 ASN A C 1
ATOM 740 O O . ASN A 1 94 ? -6.083 -3.711 27.305 1.00 98.44 94 ASN A O 1
ATOM 744 N N . PRO A 1 95 ? -3.991 -4.028 26.575 1.00 97.44 95 PRO A N 1
ATOM 745 C CA . PRO A 1 95 ? -3.358 -3.541 27.795 1.00 97.44 95 PRO A CA 1
ATOM 746 C C . PRO A 1 95 ? -3.543 -2.036 28.021 1.00 97.44 95 PRO A C 1
ATOM 748 O O . PRO A 1 95 ? -3.076 -1.535 29.038 1.00 97.44 95 PRO A O 1
ATOM 751 N N . ARG A 1 96 ? -4.173 -1.306 27.091 1.00 97.25 96 ARG A N 1
ATOM 752 C CA . ARG A 1 96 ? -4.419 0.142 27.187 1.00 97.25 96 ARG A CA 1
ATOM 753 C C . ARG A 1 96 ? -5.907 0.475 27.245 1.00 97.25 96 ARG A C 1
ATOM 755 O O . ARG A 1 96 ? -6.297 1.311 28.045 1.00 97.25 96 ARG A O 1
ATOM 762 N N . LEU A 1 97 ? -6.712 -0.197 26.425 1.00 97.38 97 LEU A N 1
ATOM 763 C CA . LEU A 1 97 ? -8.137 0.102 26.217 1.00 97.38 97 LEU A CA 1
ATOM 764 C C . LEU A 1 97 ? -9.071 -1.003 26.738 1.00 97.38 97 LEU A C 1
ATOM 766 O O . LEU A 1 97 ? -10.257 -0.780 26.933 1.00 97.38 97 LEU A O 1
ATOM 770 N N . GLY A 1 98 ? -8.556 -2.215 26.934 1.00 96.94 98 GLY A N 1
ATOM 771 C CA . GLY A 1 98 ? -9.341 -3.381 27.331 1.00 96.94 98 GLY A CA 1
ATOM 772 C C . GLY A 1 98 ? -9.338 -3.616 28.839 1.00 96.94 98 GLY A C 1
ATOM 773 O O . GLY A 1 98 ? -8.801 -2.830 29.620 1.00 96.94 98 GLY A O 1
ATOM 774 N N . GLY A 1 99 ? -9.935 -4.730 29.259 1.00 96.25 99 GLY A N 1
ATOM 775 C CA . GLY A 1 99 ? -9.894 -5.205 30.643 1.00 96.25 99 GLY A CA 1
ATOM 776 C C . GLY A 1 99 ? -10.608 -4.291 31.643 1.00 96.25 99 GLY A C 1
ATOM 777 O O . GLY A 1 99 ? -10.248 -4.282 32.815 1.00 96.25 99 GLY A O 1
ATOM 778 N N . GLY A 1 100 ? -11.583 -3.499 31.184 1.00 95.00 100 GLY A N 1
ATOM 779 C CA . GLY A 1 100 ? -12.342 -2.571 32.029 1.00 95.00 100 GLY A CA 1
ATOM 780 C C . GLY A 1 100 ? -11.609 -1.274 32.380 1.00 95.00 100 GLY A C 1
ATOM 781 O O . GLY A 1 100 ? -12.032 -0.585 33.305 1.00 95.00 100 GLY A O 1
ATOM 782 N N . LYS A 1 101 ? -10.527 -0.934 31.666 1.00 97.12 101 LYS A N 1
ATOM 783 C CA . LYS A 1 101 ? -9.816 0.336 31.849 1.00 97.12 101 LYS A CA 1
ATOM 784 C C . LYS A 1 101 ? -10.735 1.522 31.628 1.00 97.12 101 LYS A C 1
ATOM 786 O O . LYS A 1 101 ? -11.484 1.563 30.658 1.00 97.12 101 LYS A O 1
ATOM 791 N N . THR A 1 102 ? -10.641 2.490 32.524 1.00 98.31 102 THR A N 1
ATOM 792 C CA . THR A 1 102 ? -11.361 3.753 32.430 1.00 98.31 102 THR A CA 1
ATOM 793 C C . THR A 1 102 ? -10.666 4.709 31.464 1.00 98.31 102 THR A C 1
ATOM 795 O O . THR A 1 102 ? -9.461 4.626 31.212 1.00 98.31 102 THR A O 1
ATOM 798 N N . LYS A 1 103 ? -11.423 5.694 30.977 1.00 98.50 103 LYS A N 1
ATOM 799 C CA . LYS A 1 103 ? -10.902 6.767 30.125 1.00 98.50 103 LYS A CA 1
ATOM 800 C C . LYS A 1 103 ? -9.746 7.535 30.771 1.00 98.50 103 LYS A C 1
ATOM 802 O O . LYS A 1 103 ? -8.764 7.837 30.101 1.00 98.50 103 LYS A O 1
ATOM 807 N N . ALA A 1 104 ? -9.843 7.817 32.071 1.00 98.25 104 ALA A N 1
ATOM 808 C CA . ALA A 1 104 ? -8.796 8.517 32.812 1.00 98.25 104 ALA A CA 1
ATOM 809 C C . ALA A 1 104 ? -7.495 7.699 32.865 1.00 98.25 104 ALA A C 1
ATOM 811 O O . ALA A 1 104 ? -6.432 8.2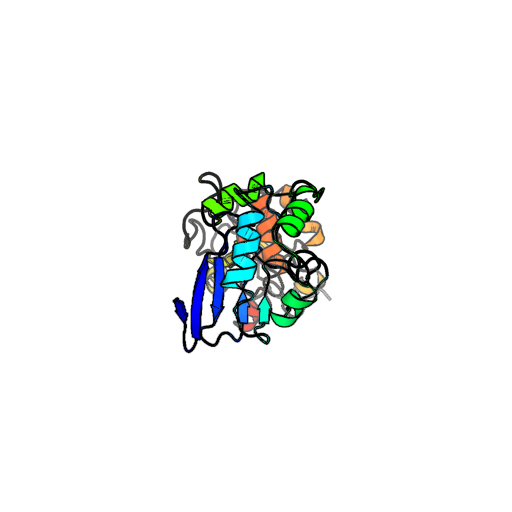26 32.550 1.00 98.25 104 ALA A O 1
ATOM 812 N N . GLU A 1 105 ? -7.582 6.399 33.175 1.00 98.06 105 GLU A N 1
ATOM 813 C CA . GLU A 1 105 ? -6.415 5.507 33.161 1.00 98.06 105 GLU A CA 1
ATOM 814 C C . GLU A 1 105 ? -5.784 5.424 31.770 1.00 98.06 105 GLU A C 1
ATOM 816 O O . GLU A 1 105 ? -4.561 5.454 31.649 1.00 98.06 105 GLU A O 1
ATOM 821 N N . PHE A 1 106 ? -6.600 5.353 30.715 1.00 98.19 106 PHE A N 1
ATOM 822 C CA . PHE A 1 106 ? -6.104 5.351 29.342 1.00 98.19 106 PHE A CA 1
ATOM 823 C C . PHE A 1 106 ? -5.342 6.633 28.994 1.00 98.19 106 PHE A C 1
ATOM 825 O O . PHE A 1 106 ? -4.232 6.548 28.471 1.00 98.19 106 PHE A O 1
ATOM 832 N N . ILE A 1 107 ? -5.904 7.806 29.305 1.00 97.25 107 ILE A N 1
ATOM 833 C CA . ILE A 1 107 ? -5.250 9.101 29.065 1.00 97.25 107 ILE A CA 1
ATOM 834 C C . ILE A 1 107 ? -3.899 9.138 29.782 1.00 97.25 107 ILE A C 1
ATOM 836 O O . ILE A 1 107 ? -2.880 9.380 29.139 1.00 97.25 107 ILE A O 1
ATOM 840 N N . THR A 1 108 ? -3.865 8.771 31.066 1.00 97.12 108 THR A N 1
ATOM 841 C CA . THR A 1 108 ? -2.615 8.696 31.830 1.00 97.12 108 THR A CA 1
ATOM 842 C C . THR A 1 108 ? -1.612 7.726 31.203 1.00 97.12 108 THR A C 1
ATOM 844 O O . THR A 1 108 ? -0.426 8.039 31.134 1.00 97.12 108 THR A O 1
ATOM 847 N N . ILE A 1 109 ? -2.042 6.556 30.716 1.00 96.00 109 ILE A N 1
ATOM 848 C CA . ILE A 1 109 ? -1.147 5.620 30.017 1.00 96.00 109 ILE A CA 1
ATOM 849 C C . ILE A 1 109 ? -0.538 6.287 28.781 1.00 96.00 109 ILE A C 1
ATOM 851 O O . ILE A 1 109 ? 0.676 6.216 28.602 1.00 96.00 109 ILE A O 1
ATOM 855 N N . MET A 1 110 ? -1.362 6.917 27.941 1.00 95.12 110 MET A N 1
ATOM 856 C CA . MET A 1 110 ? -0.928 7.503 26.671 1.00 95.12 110 MET A CA 1
ATOM 857 C C . MET A 1 110 ? 0.011 8.697 26.864 1.00 95.12 110 MET A C 1
ATOM 859 O O . MET A 1 110 ? 1.014 8.783 26.162 1.00 95.12 110 MET A O 1
ATOM 863 N N . GLU A 1 111 ? -0.261 9.564 27.841 1.00 91.88 111 GLU A N 1
ATOM 864 C CA . GLU A 1 111 ? 0.587 10.719 28.183 1.00 91.88 111 GLU A CA 1
ATOM 865 C C . GLU A 1 111 ? 1.972 10.310 28.706 1.00 91.88 111 GLU A C 1
ATOM 867 O O . GLU A 1 111 ? 2.937 11.054 28.556 1.00 91.88 111 GLU A O 1
ATOM 872 N N . ASN A 1 112 ? 2.093 9.109 29.279 1.00 92.88 112 ASN A N 1
ATOM 873 C CA . ASN A 1 112 ? 3.354 8.574 29.797 1.00 92.88 112 ASN A CA 1
ATOM 874 C C . ASN A 1 112 ? 4.099 7.668 28.795 1.00 92.88 112 ASN A C 1
ATOM 876 O O . ASN A 1 112 ? 5.118 7.058 29.140 1.00 92.88 112 ASN A O 1
ATOM 880 N N . LEU A 1 113 ? 3.622 7.548 27.550 1.00 88.06 113 LEU A N 1
ATOM 881 C CA . LEU A 1 113 ? 4.336 6.811 26.509 1.00 88.06 113 LEU A CA 1
ATOM 882 C C . LEU A 1 113 ? 5.513 7.641 25.971 1.00 88.06 113 LEU A C 1
ATOM 884 O O . LEU A 1 113 ? 5.355 8.474 25.085 1.00 88.06 113 LEU A O 1
ATOM 888 N N . ASN A 1 114 ? 6.729 7.335 26.429 1.00 80.31 114 ASN A N 1
ATOM 889 C CA . ASN A 1 114 ? 7.967 7.908 25.882 1.00 80.31 114 ASN A CA 1
ATOM 890 C C . ASN A 1 114 ? 8.334 7.282 24.525 1.00 80.31 114 ASN A C 1
ATOM 892 O O . ASN A 1 114 ? 9.264 6.476 24.409 1.00 80.31 114 ASN A O 1
ATOM 896 N N . LEU A 1 115 ? 7.576 7.625 23.484 1.00 82.56 115 LEU A N 1
ATOM 897 C CA . LEU A 1 115 ? 7.809 7.152 22.122 1.00 82.56 115 LEU A CA 1
ATOM 898 C C . LEU A 1 115 ? 8.840 8.019 21.404 1.00 82.56 115 LEU A C 1
ATOM 900 O O . LEU A 1 115 ? 8.866 9.240 21.529 1.00 82.56 115 LEU A O 1
ATOM 904 N N . ARG A 1 116 ? 9.672 7.379 20.579 1.00 81.56 116 ARG A N 1
ATOM 905 C CA . ARG A 1 116 ? 10.578 8.101 19.680 1.00 81.56 116 ARG A CA 1
ATOM 906 C C . ARG A 1 116 ? 9.776 8.909 18.655 1.00 81.56 116 ARG A C 1
ATOM 908 O O . ARG A 1 116 ? 8.658 8.531 18.283 1.00 81.56 116 ARG A O 1
ATOM 915 N N . MET A 1 117 ? 10.386 9.983 18.163 1.00 77.56 117 MET A N 1
ATOM 916 C CA . MET A 1 117 ? 9.888 10.715 16.998 1.00 77.56 117 MET A CA 1
ATOM 917 C C . MET A 1 117 ? 9.672 9.750 15.821 1.00 77.56 117 MET A C 1
ATOM 919 O O . MET A 1 117 ? 10.539 8.900 15.579 1.00 77.56 117 MET A O 1
ATOM 923 N N . PRO A 1 118 ? 8.538 9.827 15.098 1.00 80.81 118 PRO A N 1
ATOM 924 C CA . PRO A 1 118 ? 8.347 9.004 13.912 1.00 80.81 118 PRO A CA 1
ATOM 925 C C . PRO A 1 118 ? 9.358 9.393 12.825 1.00 80.81 118 PRO A C 1
ATOM 927 O O . PRO A 1 118 ? 9.475 10.557 12.465 1.00 80.81 118 PRO A O 1
ATOM 930 N N . GLN A 1 119 ? 10.073 8.402 12.287 1.00 73.75 119 GLN A N 1
ATOM 931 C CA . GLN A 1 119 ? 11.255 8.618 11.438 1.00 73.75 119 GLN A CA 1
ATOM 932 C C . GLN A 1 119 ? 10.986 9.377 10.133 1.00 73.75 119 GLN A C 1
ATOM 934 O O . GLN A 1 119 ? 11.901 9.991 9.603 1.00 73.75 119 GLN A O 1
ATOM 939 N N . ARG A 1 120 ? 9.764 9.293 9.597 1.00 79.44 120 ARG A N 1
ATOM 940 C CA . ARG A 1 120 ? 9.401 9.843 8.282 1.00 79.44 120 ARG A CA 1
ATOM 941 C C . ARG A 1 120 ? 8.198 10.780 8.337 1.00 79.44 120 ARG A C 1
ATOM 943 O O . ARG A 1 120 ? 7.533 10.963 7.325 1.00 79.44 120 ARG A O 1
ATOM 950 N N . ILE A 1 121 ? 7.864 11.322 9.510 1.00 76.69 121 ILE A N 1
ATOM 951 C CA . ILE A 1 121 ? 6.659 12.153 9.650 1.00 76.69 121 ILE A CA 1
ATOM 952 C C . ILE A 1 121 ? 6.725 13.409 8.771 1.00 76.69 121 ILE A C 1
ATOM 954 O O . ILE A 1 121 ? 5.740 13.728 8.111 1.00 76.69 121 ILE A O 1
ATOM 958 N N . ASP A 1 122 ? 7.898 14.039 8.686 1.00 74.50 122 ASP A N 1
ATOM 959 C CA . ASP A 1 122 ? 8.111 15.279 7.930 1.00 74.50 122 ASP A CA 1
ATOM 960 C C . ASP A 1 122 ? 8.061 15.075 6.405 1.00 74.50 122 ASP A C 1
ATOM 962 O O . ASP A 1 122 ? 7.803 16.017 5.666 1.00 74.50 122 ASP A O 1
ATOM 966 N N . GLU A 1 123 ? 8.253 13.840 5.930 1.00 71.69 123 GLU A N 1
ATOM 967 C CA . GLU A 1 123 ? 8.101 13.467 4.516 1.00 71.69 123 GLU A CA 1
ATOM 968 C C . GLU A 1 123 ? 6.681 12.970 4.218 1.00 71.69 123 GLU A C 1
ATOM 970 O O . GLU A 1 123 ? 6.034 13.390 3.260 1.00 71.69 123 GLU A O 1
ATOM 975 N N . ALA A 1 124 ? 6.189 12.041 5.041 1.00 75.00 124 ALA A N 1
ATOM 976 C CA . ALA A 1 124 ? 4.972 11.295 4.757 1.00 75.00 124 ALA A CA 1
ATOM 977 C C . ALA A 1 124 ? 3.708 12.130 4.979 1.00 75.00 124 ALA A C 1
ATOM 979 O O . ALA A 1 124 ? 2.740 11.956 4.244 1.00 75.00 124 ALA A O 1
ATOM 980 N N . VAL A 1 125 ? 3.681 13.022 5.978 1.00 75.50 125 VAL A N 1
ATOM 981 C CA . VAL A 1 125 ? 2.482 13.831 6.252 1.00 75.50 125 VAL A CA 1
ATOM 982 C C . VAL A 1 125 ? 2.189 14.807 5.109 1.00 75.50 125 VAL A C 1
ATOM 984 O O . VAL A 1 125 ? 1.060 14.761 4.618 1.00 75.50 125 VAL A O 1
ATOM 987 N N . PRO A 1 126 ? 3.146 15.629 4.629 1.00 75.12 126 PRO A N 1
ATOM 988 C CA . PRO A 1 126 ? 2.902 16.513 3.489 1.00 75.12 126 PRO A CA 1
ATOM 989 C C . PRO A 1 126 ? 2.465 15.751 2.235 1.00 75.12 126 PRO A C 1
ATOM 991 O O . PRO A 1 126 ? 1.430 16.076 1.661 1.00 75.12 126 PRO A O 1
ATOM 994 N N . ALA A 1 127 ? 3.176 14.675 1.876 1.00 68.00 127 ALA A N 1
ATOM 995 C CA . ALA A 1 127 ? 2.828 13.867 0.708 1.00 68.00 127 ALA A CA 1
ATOM 996 C C . ALA A 1 127 ? 1.407 13.286 0.815 1.00 68.00 127 ALA A C 1
ATOM 998 O O . ALA A 1 127 ? 0.626 13.355 -0.129 1.00 68.00 127 ALA A O 1
ATOM 999 N N . ASN A 1 128 ? 1.024 12.752 1.979 1.00 77.69 128 ASN A N 1
ATOM 1000 C CA . ASN A 1 128 ? -0.292 12.139 2.169 1.00 77.69 128 ASN A CA 1
ATOM 1001 C C . ASN A 1 128 ? -1.445 13.155 2.208 1.00 77.69 128 ASN A C 1
ATOM 1003 O O . ASN A 1 128 ? -2.562 12.799 1.826 1.00 77.69 128 ASN A O 1
ATOM 1007 N N . LEU A 1 129 ? -1.201 14.400 2.637 1.00 75.31 129 LEU A N 1
ATOM 1008 C CA . LEU A 1 129 ? -2.190 15.483 2.537 1.00 75.31 129 LEU A CA 1
ATOM 1009 C C . LEU A 1 129 ? -2.525 15.809 1.075 1.00 75.31 129 LEU A C 1
ATOM 1011 O O . LEU A 1 129 ? -3.659 16.174 0.777 1.00 75.31 129 LEU A O 1
ATOM 1015 N N . GLU A 1 130 ? -1.578 15.578 0.168 1.00 79.50 130 GLU A N 1
ATOM 1016 C CA . GLU A 1 130 ? -1.757 15.660 -1.284 1.00 79.50 130 GLU A CA 1
ATOM 1017 C C . GLU A 1 130 ? -2.091 14.289 -1.908 1.00 79.50 130 GLU A C 1
ATOM 1019 O O . GLU A 1 130 ? -1.865 14.053 -3.090 1.00 79.50 130 GLU A O 1
ATOM 1024 N N . CYS A 1 131 ? -2.640 13.355 -1.122 1.00 72.31 131 CYS A N 1
ATOM 1025 C CA . CYS A 1 131 ? -3.007 11.997 -1.552 1.00 72.31 131 CYS A CA 1
ATOM 1026 C C . CYS A 1 131 ? -1.841 11.162 -2.116 1.00 72.31 131 CYS A C 1
ATOM 1028 O O . CYS A 1 131 ? -2.049 10.278 -2.948 1.00 72.31 131 CYS A O 1
ATOM 1030 N N . GLY A 1 132 ? -0.618 11.418 -1.654 1.00 67.19 132 GLY A N 1
ATOM 1031 C CA . GLY A 1 132 ? 0.593 10.754 -2.131 1.00 67.19 132 GLY A CA 1
ATOM 1032 C C . GLY A 1 132 ? 1.032 11.232 -3.512 1.00 67.19 132 GLY A C 1
ATOM 1033 O O . GLY A 1 132 ? 1.867 10.577 -4.139 1.00 67.19 132 GLY A O 1
ATOM 1034 N N . LEU A 1 133 ? 0.471 12.345 -4.001 1.00 60.09 133 LEU A N 1
ATOM 1035 C CA . LEU A 1 133 ? 1.024 13.023 -5.159 1.00 60.09 133 LEU A CA 1
ATOM 1036 C C . LEU A 1 133 ? 2.424 13.523 -4.791 1.00 60.09 133 LEU A C 1
ATOM 1038 O O . LEU A 1 133 ? 2.634 14.017 -3.680 1.00 60.09 133 LEU A O 1
ATOM 1042 N N . PRO A 1 134 ? 3.403 13.372 -5.691 1.00 56.19 134 PRO A N 1
ATOM 1043 C CA . PRO A 1 134 ? 4.687 14.014 -5.489 1.00 56.19 134 PRO A CA 1
ATOM 1044 C C . PRO A 1 134 ? 4.476 15.527 -5.460 1.00 56.19 134 PRO A C 1
ATOM 1046 O O . PRO A 1 134 ? 3.561 16.031 -6.121 1.00 56.19 134 PRO A O 1
ATOM 1049 N N . SER A 1 135 ? 5.354 16.242 -4.757 1.00 54.25 135 SER A N 1
ATOM 1050 C CA . SER A 1 135 ? 5.383 17.707 -4.819 1.00 54.25 135 SER A CA 1
ATOM 1051 C C . SER A 1 135 ? 5.409 18.184 -6.280 1.00 54.25 135 SER A C 1
ATOM 1053 O O . SER A 1 135 ? 5.882 17.460 -7.155 1.00 54.25 135 SER A O 1
ATOM 1055 N N . ASP A 1 136 ? 4.951 19.402 -6.586 1.00 53.47 136 ASP A N 1
ATOM 1056 C CA . ASP A 1 136 ? 4.954 19.927 -7.968 1.00 53.47 136 ASP A CA 1
ATOM 1057 C C . ASP A 1 136 ? 6.329 19.823 -8.673 1.00 53.47 136 ASP A C 1
ATOM 1059 O O . ASP A 1 136 ? 6.386 19.756 -9.901 1.00 53.47 136 ASP A O 1
ATOM 1063 N N . ALA A 1 137 ? 7.429 19.763 -7.911 1.00 49.62 137 ALA A N 1
ATOM 1064 C CA . ALA A 1 137 ? 8.791 19.555 -8.409 1.00 49.62 137 ALA A CA 1
ATOM 1065 C C . ALA A 1 137 ? 9.135 18.083 -8.735 1.00 49.62 137 ALA A C 1
ATOM 1067 O O . ALA A 1 137 ? 10.033 17.825 -9.532 1.00 49.62 137 ALA A O 1
ATOM 1068 N N . GLU A 1 138 ? 8.434 17.125 -8.131 1.00 43.88 138 GLU A N 1
ATOM 1069 C CA . GLU A 1 138 ? 8.630 15.678 -8.284 1.00 43.88 138 GLU A CA 1
ATOM 1070 C C . GLU A 1 138 ? 7.493 15.004 -9.060 1.00 43.88 138 GLU A C 1
ATOM 1072 O O . GLU A 1 138 ? 7.552 13.801 -9.314 1.00 43.88 138 GLU A O 1
ATOM 1077 N N . ARG A 1 139 ? 6.437 15.749 -9.413 1.00 40.88 139 ARG A N 1
ATOM 1078 C CA . ARG A 1 139 ? 5.264 15.230 -10.116 1.00 40.88 139 ARG A CA 1
ATOM 1079 C C . ARG A 1 139 ? 5.714 14.724 -11.490 1.00 40.88 139 ARG A C 1
ATOM 1081 O O . ARG A 1 139 ? 6.001 15.554 -12.356 1.00 40.88 139 ARG A O 1
ATOM 1088 N N . PRO A 1 140 ? 5.767 13.400 -11.747 1.00 42.75 140 PRO A N 1
ATOM 1089 C CA . PRO A 1 140 ? 5.945 12.941 -13.107 1.00 42.75 140 PRO A CA 1
ATOM 1090 C C . PRO A 1 140 ? 4.736 13.455 -13.884 1.00 42.75 140 PRO A C 1
ATOM 1092 O O . PRO A 1 140 ? 3.602 13.417 -13.391 1.00 42.75 140 PRO A O 1
ATOM 1095 N N . ALA A 1 141 ? 4.984 13.996 -15.072 1.00 41.88 141 ALA A N 1
ATOM 1096 C CA . ALA A 1 141 ? 3.918 14.367 -15.980 1.00 41.88 141 ALA A CA 1
ATOM 1097 C C . ALA A 1 141 ? 2.913 13.201 -16.073 1.00 41.88 141 ALA A C 1
ATOM 1099 O O . ALA A 1 141 ? 3.318 12.050 -16.210 1.00 41.88 141 ALA A O 1
ATOM 1100 N N . SER A 1 142 ? 1.634 13.531 -15.864 1.00 39.53 142 SER A N 1
ATOM 1101 C CA . SER A 1 142 ? 0.393 12.758 -16.055 1.00 39.53 142 SER A CA 1
ATOM 1102 C C . SER A 1 142 ? 0.502 11.275 -16.482 1.00 39.53 142 SER A C 1
ATOM 1104 O O . SER A 1 142 ? 1.232 10.942 -17.414 1.00 39.53 142 SER A O 1
ATOM 1106 N N . PRO A 1 143 ? -0.340 10.365 -15.942 1.00 50.12 143 PRO A N 1
ATOM 1107 C CA . PRO A 1 143 ? -0.367 8.984 -16.406 1.00 50.12 143 PRO A CA 1
ATOM 1108 C C . PRO A 1 143 ? -0.746 8.930 -17.893 1.00 50.12 143 PRO A C 1
ATOM 1110 O O . PRO A 1 143 ? -1.759 9.489 -18.311 1.00 50.12 143 PRO A O 1
ATOM 1113 N N . VAL A 1 144 ? 0.095 8.218 -18.651 1.00 41.88 144 VAL A N 1
ATOM 1114 C CA . VAL A 1 144 ? 0.212 8.173 -20.121 1.00 41.88 144 VAL A CA 1
ATOM 1115 C C . VAL A 1 144 ? 0.981 9.359 -20.726 1.00 41.88 144 VAL A C 1
ATOM 1117 O O . VAL A 1 144 ? 0.471 10.090 -21.569 1.00 41.88 144 VAL A O 1
ATOM 1120 N N . GLU A 1 145 ? 2.269 9.480 -20.402 1.00 45.72 145 GLU A N 1
ATOM 1121 C CA . GLU A 1 145 ? 3.211 9.932 -21.427 1.00 45.72 145 GLU A CA 1
ATOM 1122 C C . GLU A 1 145 ? 3.471 8.758 -22.375 1.00 45.72 145 GLU A C 1
ATOM 1124 O O . GLU A 1 145 ? 4.189 7.815 -22.041 1.00 45.72 145 GLU A O 1
ATOM 1129 N N . ILE A 1 146 ? 2.922 8.817 -23.591 1.00 45.50 146 ILE A N 1
ATOM 1130 C CA . ILE A 1 146 ? 3.650 8.254 -24.730 1.00 45.50 146 ILE A CA 1
ATOM 1131 C C . ILE A 1 146 ? 4.944 9.066 -24.755 1.00 45.50 146 ILE A C 1
ATOM 1133 O O . ILE A 1 146 ? 4.932 10.214 -25.197 1.00 45.50 146 ILE A O 1
ATOM 1137 N N . GLY A 1 147 ? 6.004 8.527 -24.151 1.00 51.38 147 GLY A N 1
ATOM 1138 C CA . GLY A 1 147 ? 7.282 9.216 -24.040 1.00 51.38 147 GLY A CA 1
ATOM 1139 C C . GLY A 1 147 ? 7.689 9.782 -25.400 1.00 51.38 147 GLY A C 1
ATOM 1140 O O . GLY A 1 147 ? 7.530 9.126 -26.430 1.00 51.38 147 GLY A O 1
ATOM 1141 N N . SER A 1 148 ? 8.229 10.999 -25.411 1.00 70.06 148 SER A N 1
ATOM 1142 C CA . SER A 1 148 ? 8.653 11.718 -26.626 1.00 70.06 148 SER A CA 1
ATOM 1143 C C . SER A 1 148 ? 9.587 10.912 -27.547 1.00 70.06 148 SER A C 1
ATOM 1145 O O . SER A 1 148 ? 9.740 11.243 -28.722 1.00 70.06 148 SER A O 1
ATOM 1147 N N . 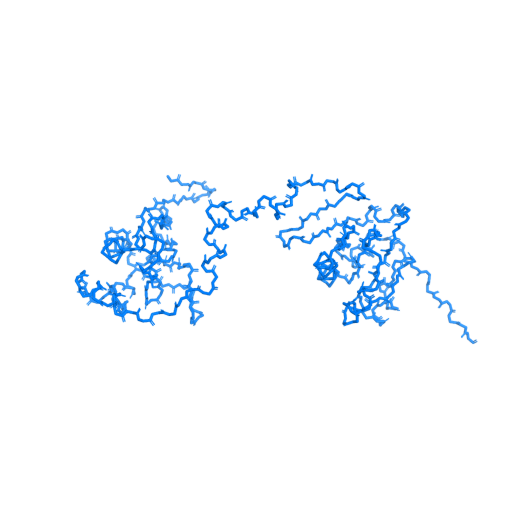TRP A 1 149 ? 10.204 9.846 -27.023 1.00 84.88 149 TRP A N 1
ATOM 1148 C CA . TRP A 1 149 ? 11.162 8.986 -27.710 1.00 84.88 149 TRP A CA 1
ATOM 1149 C C . TRP A 1 149 ? 10.711 7.520 -27.892 1.00 84.88 149 TRP A C 1
ATOM 1151 O O . TRP A 1 149 ? 11.316 6.817 -28.703 1.00 84.88 149 TRP A O 1
ATOM 1161 N N . ALA A 1 150 ? 9.690 7.045 -27.162 1.00 89.25 150 ALA A N 1
ATOM 1162 C CA . ALA A 1 150 ? 9.195 5.661 -27.196 1.00 89.25 150 ALA A CA 1
ATOM 1163 C C . ALA A 1 150 ? 7.784 5.540 -26.575 1.00 89.25 150 ALA A C 1
ATOM 1165 O O . ALA A 1 150 ? 7.438 6.329 -25.697 1.00 89.25 150 ALA A O 1
ATOM 1166 N N . PRO A 1 151 ? 6.966 4.533 -26.944 1.00 90.06 151 PRO A N 1
ATOM 1167 C CA . PRO A 1 151 ? 5.647 4.291 -26.356 1.00 90.06 151 PRO A CA 1
ATOM 1168 C C . PRO A 1 151 ? 5.761 3.663 -24.955 1.00 90.06 151 PRO A C 1
ATOM 1170 O O . PRO A 1 151 ? 5.404 2.505 -24.739 1.00 90.06 151 PRO A O 1
ATOM 1173 N N . ILE A 1 152 ? 6.297 4.432 -24.008 1.00 89.81 152 ILE A N 1
ATOM 1174 C CA . ILE A 1 152 ? 6.569 4.001 -22.637 1.00 89.81 152 ILE A CA 1
ATOM 1175 C C . ILE A 1 152 ? 5.267 3.778 -21.866 1.00 89.81 152 ILE A C 1
ATOM 1177 O O . ILE A 1 152 ? 4.360 4.607 -21.874 1.00 89.81 152 ILE A O 1
ATOM 1181 N N . ARG A 1 153 ? 5.197 2.666 -21.131 1.00 87.44 153 ARG A N 1
ATOM 1182 C CA . ARG A 1 153 ? 4.183 2.420 -20.098 1.00 87.44 153 ARG A CA 1
ATOM 1183 C C . ARG A 1 153 ? 4.870 2.286 -18.751 1.00 87.44 153 ARG A C 1
ATOM 1185 O O . ARG A 1 153 ? 5.822 1.527 -18.637 1.00 87.44 153 ARG A O 1
ATOM 1192 N N . ARG A 1 154 ? 4.383 2.974 -17.717 1.00 86.75 154 ARG A N 1
ATOM 1193 C CA . ARG A 1 154 ? 4.885 2.772 -16.351 1.00 86.75 154 ARG A CA 1
ATOM 1194 C C . ARG A 1 154 ? 4.074 1.705 -15.624 1.00 86.75 154 ARG A C 1
ATOM 1196 O O . ARG A 1 154 ? 2.845 1.745 -15.634 1.00 86.75 154 ARG A O 1
ATOM 1203 N N . THR A 1 155 ? 4.760 0.748 -15.004 1.00 83.12 155 THR A N 1
ATOM 1204 C CA . THR A 1 155 ? 4.124 -0.253 -14.135 1.00 83.12 155 THR A CA 1
ATOM 1205 C C . THR A 1 155 ? 3.655 0.380 -12.819 1.00 83.12 155 THR A C 1
ATOM 1207 O O . THR A 1 155 ? 4.012 1.512 -12.500 1.00 83.12 155 THR A O 1
ATOM 1210 N N . VAL A 1 156 ? 2.900 -0.366 -12.002 1.00 72.00 156 VAL A N 1
ATOM 1211 C CA . VAL A 1 156 ? 2.493 0.076 -10.649 1.00 72.00 156 VAL A CA 1
ATOM 1212 C C . VAL A 1 156 ? 3.703 0.381 -9.756 1.00 72.00 156 VAL A C 1
ATOM 1214 O O . VAL A 1 156 ? 3.631 1.258 -8.904 1.00 72.00 156 VAL A O 1
ATOM 1217 N N . SER A 1 157 ? 4.832 -0.302 -9.968 1.00 74.00 157 SER A N 1
ATOM 1218 C CA . SER A 1 157 ? 6.088 -0.028 -9.260 1.00 74.00 157 SER A CA 1
ATOM 1219 C C . SER A 1 157 ? 6.916 1.090 -9.905 1.00 74.00 157 SER A C 1
ATOM 1221 O O . SER A 1 157 ? 8.072 1.270 -9.543 1.00 74.00 157 SER A O 1
ATOM 1223 N N . GLY A 1 158 ? 6.361 1.803 -10.888 1.00 81.50 158 GLY A N 1
ATOM 1224 C CA . GLY A 1 158 ? 6.995 2.934 -11.557 1.00 81.50 158 GLY A CA 1
ATOM 1225 C C . GLY A 1 158 ? 8.001 2.576 -12.652 1.00 81.50 158 GLY A C 1
ATOM 1226 O O . GLY A 1 158 ? 8.592 3.492 -13.215 1.00 81.50 158 GLY A O 1
ATOM 1227 N N . VAL A 1 159 ? 8.209 1.296 -12.987 1.00 88.06 159 VAL A N 1
ATOM 1228 C CA . VAL A 1 159 ? 9.200 0.889 -14.006 1.00 88.06 159 VAL A CA 1
ATOM 1229 C C . VAL A 1 159 ? 8.739 1.371 -15.384 1.00 88.06 159 VAL A C 1
ATOM 1231 O O . VAL A 1 159 ? 7.625 1.014 -15.773 1.00 88.06 159 VAL A O 1
ATOM 1234 N N . PRO A 1 160 ? 9.553 2.132 -16.142 1.00 93.00 160 PRO A N 1
ATOM 1235 C CA . PRO A 1 160 ? 9.238 2.463 -17.527 1.00 93.00 160 PRO A CA 1
ATOM 1236 C C . PRO A 1 160 ? 9.448 1.230 -18.413 1.00 93.00 160 PRO A C 1
ATOM 1238 O O . PRO A 1 160 ? 10.530 0.647 -18.420 1.00 93.00 160 PRO A O 1
ATOM 1241 N N . GLU A 1 161 ? 8.433 0.816 -19.165 1.00 94.62 161 GLU A N 1
ATOM 1242 C CA . GLU A 1 161 ? 8.469 -0.366 -20.027 1.00 94.62 161 GLU A CA 1
ATOM 1243 C C . GLU A 1 161 ? 8.123 -0.050 -21.483 1.00 94.62 161 GLU A C 1
ATOM 1245 O O . GLU A 1 161 ? 7.276 0.797 -21.767 1.00 94.62 161 GLU A O 1
ATOM 1250 N N . VAL A 1 162 ? 8.741 -0.798 -22.399 1.00 95.19 162 VAL A N 1
ATOM 1251 C CA . VAL A 1 162 ? 8.336 -0.902 -23.810 1.00 95.19 162 VAL A CA 1
ATOM 1252 C C . VAL A 1 162 ? 7.919 -2.334 -24.138 1.00 95.19 162 VAL A C 1
ATOM 1254 O O . VAL A 1 162 ? 8.450 -3.295 -23.571 1.00 95.19 162 VAL A O 1
ATOM 1257 N N . ASP A 1 163 ? 6.977 -2.481 -25.071 1.00 93.88 163 ASP A N 1
ATOM 1258 C CA . ASP A 1 163 ? 6.571 -3.785 -25.597 1.00 93.88 163 ASP A CA 1
ATOM 1259 C C . ASP A 1 163 ? 7.590 -4.311 -26.632 1.00 93.88 163 ASP A C 1
ATOM 1261 O O . ASP A 1 163 ? 8.266 -3.562 -27.346 1.00 93.88 163 ASP A O 1
ATOM 1265 N N . THR A 1 164 ? 7.666 -5.634 -26.738 1.00 94.31 164 THR A N 1
ATOM 1266 C CA . THR A 1 164 ? 8.541 -6.391 -27.648 1.00 94.31 164 THR A CA 1
ATOM 1267 C C . THR A 1 164 ? 8.344 -6.022 -29.121 1.00 94.31 164 THR A C 1
ATOM 1269 O O . THR A 1 164 ? 9.317 -5.888 -29.864 1.00 94.31 164 THR A O 1
ATOM 1272 N N . THR A 1 165 ? 7.102 -5.781 -29.548 1.00 91.88 165 THR A N 1
ATOM 1273 C CA . THR A 1 165 ? 6.756 -5.410 -30.930 1.00 91.88 165 THR A CA 1
ATOM 1274 C C . THR A 1 165 ? 7.357 -4.074 -31.355 1.00 91.88 165 THR A C 1
ATOM 1276 O O . THR A 1 165 ? 7.809 -3.948 -32.492 1.00 91.88 165 THR A O 1
ATOM 1279 N N . TRP A 1 166 ? 7.413 -3.094 -30.450 1.00 92.00 166 TRP A N 1
ATOM 1280 C CA . TRP A 1 166 ? 8.039 -1.802 -30.724 1.00 92.00 166 TRP A CA 1
ATOM 1281 C C . TRP A 1 166 ? 9.554 -1.946 -30.880 1.00 92.00 166 TRP A C 1
ATOM 1283 O O . TRP A 1 166 ? 10.121 -1.459 -31.857 1.00 92.00 166 TRP A O 1
ATOM 1293 N N . LEU A 1 167 ? 10.203 -2.682 -29.970 1.00 93.56 167 LEU A N 1
ATOM 1294 C CA . LEU A 1 167 ? 11.648 -2.907 -30.039 1.00 93.56 167 LEU A CA 1
ATOM 1295 C C . LEU A 1 167 ? 12.048 -3.706 -31.293 1.00 93.56 167 LEU A C 1
ATOM 1297 O O . LEU A 1 167 ? 13.066 -3.400 -31.914 1.00 93.56 167 LEU A O 1
ATOM 1301 N N . LYS A 1 168 ? 11.225 -4.678 -31.719 1.00 90.62 168 LYS A N 1
ATOM 1302 C CA . LYS A 1 168 ? 11.423 -5.432 -32.972 1.00 90.62 168 LYS A CA 1
ATOM 1303 C C . LYS A 1 168 ? 11.451 -4.533 -34.209 1.00 90.62 168 LYS A C 1
ATOM 1305 O O . LYS A 1 168 ? 12.138 -4.860 -35.172 1.00 90.62 168 LYS A O 1
ATOM 1310 N N . GLY A 1 169 ? 10.767 -3.388 -34.172 1.00 86.12 169 GLY A N 1
ATOM 1311 C CA . GLY A 1 169 ? 10.832 -2.368 -35.219 1.00 86.12 169 GLY A CA 1
ATOM 1312 C C . GLY A 1 169 ? 12.216 -1.730 -35.406 1.00 86.12 169 GLY A C 1
ATOM 1313 O O . GLY A 1 169 ? 12.361 -0.928 -36.321 1.00 86.12 169 GLY A O 1
ATOM 1314 N N . LYS A 1 170 ? 13.211 -2.080 -34.568 1.00 77.25 170 LYS A N 1
ATOM 1315 C CA . LYS A 1 170 ? 14.599 -1.583 -34.586 1.00 77.25 170 LYS A CA 1
ATOM 1316 C C . LYS A 1 170 ? 14.663 -0.051 -34.717 1.00 77.25 170 LYS A C 1
ATOM 1318 O O . LYS A 1 170 ? 15.178 0.457 -35.712 1.00 77.25 170 LYS A O 1
ATOM 1323 N N . P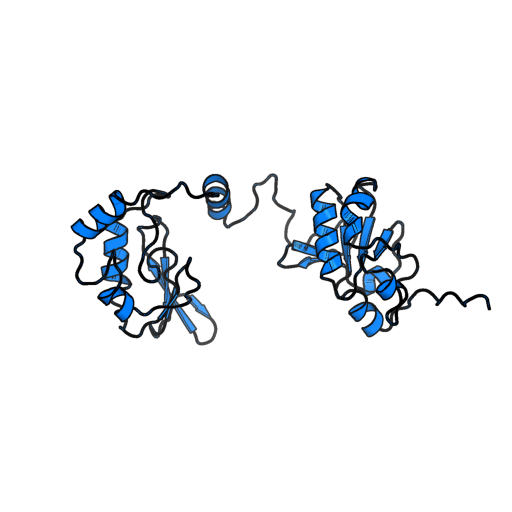RO A 1 171 ? 14.131 0.698 -33.734 1.00 74.81 171 PRO A N 1
ATOM 1324 C CA . PRO A 1 171 ? 14.178 2.156 -33.764 1.00 74.81 171 PRO A CA 1
ATOM 1325 C C . PRO A 1 171 ? 15.628 2.663 -33.814 1.00 74.81 171 PRO A C 1
ATOM 1327 O O . PRO A 1 171 ? 16.516 2.109 -33.163 1.00 74.81 171 PRO A O 1
ATOM 1330 N N . GLU A 1 172 ? 15.867 3.728 -34.582 1.00 80.56 172 GLU A N 1
ATOM 1331 C CA . GLU A 1 172 ? 17.203 4.310 -34.732 1.00 80.56 172 GLU A CA 1
ATOM 1332 C C . GLU A 1 172 ? 17.727 4.924 -33.421 1.00 80.56 172 GLU A C 1
ATOM 1334 O O . GLU A 1 172 ? 16.966 5.434 -32.590 1.00 80.56 172 GLU A O 1
ATOM 1339 N N . ALA A 1 173 ? 19.057 4.918 -33.273 1.00 84.12 173 ALA A N 1
ATOM 1340 C CA . ALA A 1 173 ? 19.785 5.538 -32.162 1.00 84.12 173 ALA A CA 1
ATOM 1341 C C . ALA A 1 173 ? 19.359 5.039 -30.764 1.00 84.12 173 ALA A C 1
ATOM 1343 O O . ALA A 1 173 ? 19.131 5.828 -29.845 1.00 84.12 173 ALA A O 1
ATOM 1344 N N . LEU A 1 174 ? 19.269 3.716 -30.605 1.00 91.25 174 LEU A N 1
ATOM 1345 C CA . LEU A 1 174 ? 18.937 3.042 -29.351 1.00 91.25 174 LEU A CA 1
ATOM 1346 C C . LEU A 1 174 ? 20.067 2.103 -28.906 1.00 91.25 174 LEU A C 1
ATOM 1348 O O . LEU A 1 174 ? 20.567 1.310 -29.702 1.00 91.25 174 LEU A O 1
ATOM 1352 N N . ARG A 1 175 ? 20.419 2.132 -27.614 1.00 95.50 175 ARG A N 1
ATOM 1353 C CA . ARG A 1 175 ? 21.285 1.127 -26.983 1.00 95.50 175 ARG A CA 1
ATOM 1354 C C . ARG A 1 175 ? 20.431 0.059 -26.306 1.00 95.50 175 ARG A C 1
ATOM 1356 O O . ARG A 1 175 ? 19.697 0.350 -25.361 1.00 95.50 175 ARG A O 1
ATOM 1363 N N . ILE A 1 176 ? 20.544 -1.180 -26.774 1.00 97.38 176 ILE A N 1
ATOM 1364 C CA . ILE A 1 176 ? 19.939 -2.345 -26.121 1.00 97.38 176 ILE A CA 1
ATOM 1365 C C . ILE A 1 176 ? 20.980 -2.915 -25.163 1.00 97.38 176 ILE A C 1
ATOM 1367 O O . ILE A 1 176 ? 22.068 -3.284 -25.594 1.00 97.38 176 ILE A O 1
ATOM 1371 N N . VAL A 1 177 ? 20.668 -2.973 -23.872 1.00 98.31 177 VAL A N 1
ATOM 1372 C CA . VAL A 1 177 ? 21.602 -3.451 -22.847 1.00 98.31 177 VAL A CA 1
ATOM 1373 C C . VAL A 1 177 ? 21.020 -4.670 -22.154 1.00 98.31 177 VAL A C 1
ATOM 1375 O O . VAL A 1 177 ? 19.983 -4.590 -21.497 1.00 98.31 177 VAL A O 1
ATOM 1378 N N . ASP A 1 178 ? 21.701 -5.801 -22.266 1.00 98.50 178 ASP A N 1
ATOM 1379 C CA . ASP A 1 178 ? 21.335 -7.025 -21.573 1.00 98.50 178 ASP A CA 1
ATOM 1380 C C . ASP A 1 178 ? 22.024 -7.090 -20.208 1.00 98.50 178 ASP A C 1
ATOM 1382 O O . ASP A 1 178 ? 23.251 -7.088 -20.113 1.00 98.50 178 ASP A O 1
ATOM 1386 N N . VAL A 1 179 ? 21.226 -7.147 -19.141 1.00 98.50 179 VAL A N 1
ATOM 1387 C CA . VAL A 1 179 ? 21.709 -7.151 -17.752 1.00 98.50 179 VAL A CA 1
ATOM 1388 C C . VAL A 1 179 ? 21.731 -8.542 -17.111 1.00 98.50 179 VAL A C 1
ATOM 1390 O O . VAL A 1 179 ? 21.803 -8.670 -15.882 1.00 98.50 179 VAL A O 1
ATOM 1393 N N . ARG A 1 180 ? 21.624 -9.605 -17.917 1.00 98.44 180 ARG A N 1
ATOM 1394 C CA . ARG A 1 180 ? 21.785 -10.999 -17.465 1.00 98.44 180 ARG A CA 1
ATOM 1395 C C . ARG A 1 180 ? 23.255 -11.358 -17.224 1.00 98.44 180 ARG A C 1
ATOM 1397 O O . ARG A 1 180 ? 24.144 -10.535 -17.418 1.00 98.44 180 ARG A O 1
ATOM 1404 N N . SER A 1 181 ? 23.512 -12.584 -16.760 1.00 97.62 181 SER A N 1
ATOM 1405 C CA . SER A 1 181 ? 24.878 -13.120 -16.731 1.00 97.62 181 SER A CA 1
ATOM 1406 C C . SER A 1 181 ? 25.376 -13.465 -18.140 1.00 97.62 181 SER A C 1
ATOM 1408 O O . SER A 1 181 ? 24.587 -13.611 -19.078 1.00 97.62 181 SER A O 1
ATOM 1410 N N . ALA A 1 182 ? 26.691 -13.648 -18.280 1.00 96.62 182 ALA A N 1
ATOM 1411 C CA . ALA A 1 182 ? 27.293 -14.102 -19.530 1.00 96.62 182 ALA A CA 1
ATOM 1412 C C . ALA A 1 182 ? 26.816 -15.506 -19.943 1.00 96.62 182 ALA A C 1
ATOM 1414 O O . ALA A 1 182 ? 26.664 -15.757 -21.140 1.00 96.62 182 ALA A O 1
ATOM 1415 N N . GLU A 1 183 ? 26.530 -16.405 -18.990 1.00 96.12 183 GLU A N 1
ATOM 1416 C CA . GLU A 1 183 ? 25.987 -17.729 -19.329 1.00 96.12 183 GLU A CA 1
ATOM 1417 C C . GLU A 1 183 ? 24.568 -17.624 -19.888 1.00 96.12 183 GLU A C 1
ATOM 1419 O O . GLU A 1 183 ? 24.237 -18.285 -20.865 1.00 96.12 183 GLU A O 1
ATOM 1424 N N . GLU A 1 184 ? 23.722 -16.766 -19.312 1.00 96.88 184 GLU A N 1
ATOM 1425 C CA . GLU A 1 184 ? 22.367 -16.558 -19.823 1.00 96.88 184 GLU A CA 1
ATOM 1426 C C . GLU A 1 184 ? 22.362 -15.868 -21.196 1.00 96.88 184 GLU A C 1
ATOM 1428 O O . GLU A 1 184 ? 21.510 -16.183 -22.028 1.00 96.88 184 GLU A O 1
ATOM 1433 N N . PHE A 1 185 ? 23.284 -14.927 -21.430 1.00 96.69 185 PHE A N 1
ATOM 1434 C CA . PHE A 1 185 ? 23.414 -14.190 -22.693 1.00 96.69 185 PHE A CA 1
ATOM 1435 C C . PHE A 1 185 ? 23.797 -15.098 -23.871 1.00 96.69 185 PHE A C 1
ATOM 1437 O O . PHE A 1 185 ? 23.290 -14.927 -24.982 1.00 96.69 185 PHE A O 1
ATOM 1444 N N . ASN A 1 186 ? 24.653 -16.090 -23.606 1.00 93.69 186 ASN A N 1
ATOM 1445 C CA . ASN A 1 186 ? 25.095 -17.102 -24.571 1.00 93.69 186 ASN A CA 1
ATOM 1446 C C . ASN A 1 186 ? 24.300 -18.420 -24.479 1.00 93.69 186 ASN A C 1
ATOM 1448 O O . ASN A 1 186 ? 24.621 -19.385 -25.167 1.00 93.69 186 ASN A O 1
ATOM 1452 N N . GLY A 1 187 ? 23.291 -18.480 -23.607 1.00 92.12 187 GLY A N 1
ATOM 1453 C CA . GLY A 1 187 ? 22.487 -19.673 -23.364 1.00 92.12 187 GLY A CA 1
ATOM 1454 C C . GLY A 1 187 ? 21.370 -19.872 -24.391 1.00 92.12 187 GLY A C 1
ATOM 1455 O O . GLY A 1 187 ? 21.266 -19.168 -25.392 1.00 92.12 187 GLY A O 1
ATOM 1456 N N . GLU A 1 188 ? 20.464 -20.809 -24.107 1.00 91.56 188 GLU A N 1
ATOM 1457 C CA . GLU A 1 188 ? 19.405 -21.248 -25.037 1.00 91.56 188 GLU A CA 1
ATOM 1458 C C . GLU A 1 188 ? 18.459 -20.128 -25.501 1.00 91.56 188 GLU A C 1
ATOM 1460 O O . GLU A 1 188 ? 17.976 -20.125 -26.639 1.00 91.56 188 GLU A O 1
ATOM 1465 N N . LEU A 1 189 ? 18.204 -19.143 -24.632 1.00 92.94 189 LEU A N 1
ATOM 1466 C CA . LEU A 1 189 ? 17.371 -17.985 -24.967 1.00 92.94 189 LEU A CA 1
ATOM 1467 C C . LEU A 1 189 ? 18.049 -17.040 -25.969 1.00 92.94 189 LEU A C 1
ATOM 1469 O O . LEU A 1 189 ? 17.349 -16.223 -26.570 1.00 92.94 189 LEU A O 1
ATOM 1473 N N . GLY A 1 190 ? 19.358 -17.171 -26.197 1.00 95.56 190 GLY A N 1
ATOM 1474 C CA . GLY A 1 190 ? 20.148 -16.241 -26.998 1.00 95.56 190 GLY A CA 1
ATOM 1475 C C . GLY A 1 190 ? 20.074 -14.821 -26.441 1.00 95.56 190 GLY A C 1
ATOM 1476 O O . GLY A 1 190 ? 19.767 -14.609 -25.262 1.00 95.56 190 GLY A O 1
ATOM 1477 N N . HIS A 1 191 ? 20.306 -13.838 -27.302 1.00 96.81 191 HIS A N 1
ATOM 1478 C CA . HIS A 1 191 ? 20.182 -12.414 -26.995 1.00 96.81 191 HIS A CA 1
ATOM 1479 C C . HIS A 1 191 ? 19.690 -11.640 -28.221 1.00 96.81 191 HIS A C 1
ATOM 1481 O O . HIS A 1 191 ? 19.788 -12.115 -29.353 1.00 96.81 191 HIS A O 1
ATOM 1487 N N . ILE A 1 192 ? 19.130 -10.453 -27.993 1.00 95.81 192 ILE A N 1
ATOM 1488 C CA . ILE A 1 192 ? 18.667 -9.573 -29.072 1.00 95.81 192 ILE A CA 1
ATOM 1489 C C . ILE A 1 192 ? 19.878 -9.104 -29.885 1.00 95.81 192 ILE A C 1
ATOM 1491 O O . ILE A 1 192 ? 20.917 -8.762 -29.322 1.00 95.81 192 ILE A O 1
ATOM 1495 N N . GLU A 1 193 ? 19.754 -9.092 -31.209 1.00 92.56 193 GLU A N 1
ATOM 1496 C CA . GLU A 1 193 ? 20.812 -8.610 -32.096 1.00 92.56 193 GLU A CA 1
ATOM 1497 C C . GLU A 1 193 ? 21.207 -7.161 -31.761 1.00 92.56 193 GLU A C 1
ATOM 1499 O O . GLU A 1 193 ? 20.349 -6.289 -31.619 1.00 92.56 193 GLU A O 1
ATOM 1504 N N . GLY A 1 194 ? 22.512 -6.911 -31.620 1.00 91.44 194 GLY A N 1
ATOM 1505 C CA . GLY A 1 194 ? 23.046 -5.602 -31.233 1.00 91.44 194 GLY A CA 1
ATOM 1506 C C . GLY A 1 194 ? 22.964 -5.287 -29.734 1.00 91.44 194 GLY A C 1
ATOM 1507 O O . GLY A 1 194 ? 23.334 -4.183 -29.340 1.00 91.44 194 GLY A O 1
ATOM 1508 N N . ALA A 1 195 ? 22.507 -6.225 -28.893 1.00 95.81 195 ALA A N 1
ATOM 1509 C CA . ALA A 1 195 ? 22.514 -6.042 -27.445 1.00 95.81 195 ALA A CA 1
ATOM 1510 C C . ALA A 1 195 ? 23.940 -6.055 -26.868 1.00 95.81 195 ALA A C 1
ATOM 1512 O O . ALA A 1 195 ? 24.731 -6.959 -27.133 1.00 95.81 195 ALA A O 1
ATOM 1513 N N . GLU A 1 196 ? 24.245 -5.071 -26.025 1.00 96.69 196 GLU A N 1
ATOM 1514 C CA . GLU A 1 196 ? 25.472 -4.999 -25.233 1.00 96.69 196 GLU A CA 1
ATOM 1515 C C . GLU A 1 196 ? 25.278 -5.746 -23.906 1.00 96.69 196 GLU A C 1
ATOM 1517 O O . GLU A 1 196 ? 24.341 -5.456 -23.162 1.00 96.69 196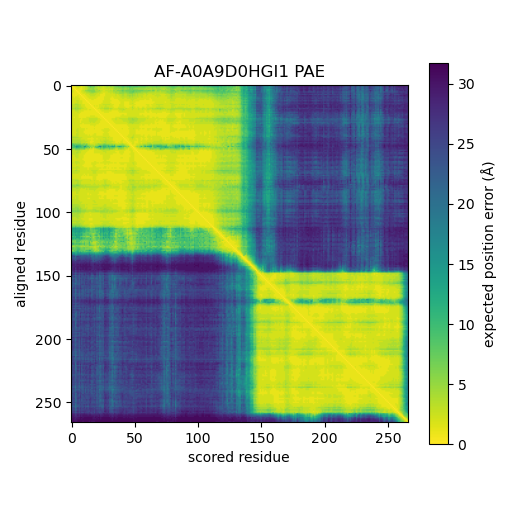 GLU A O 1
ATOM 1522 N N . LEU A 1 197 ? 26.168 -6.686 -23.574 1.00 98.19 197 LEU A N 1
ATOM 1523 C CA . LEU A 1 197 ? 26.133 -7.381 -22.286 1.00 98.19 197 LEU A CA 1
ATOM 1524 C C . LEU A 1 197 ? 26.765 -6.523 -21.178 1.00 98.19 197 LEU A C 1
ATOM 1526 O O . LEU A 1 197 ? 27.969 -6.253 -21.183 1.00 98.19 197 LEU A O 1
ATOM 1530 N N . VAL A 1 198 ? 25.956 -6.155 -20.185 1.00 98.12 198 VAL A N 1
ATOM 1531 C CA . VAL A 1 198 ? 26.377 -5.437 -18.975 1.00 98.12 198 VAL A CA 1
ATOM 1532 C C . VAL A 1 198 ? 25.688 -6.069 -17.764 1.00 98.12 198 VAL A C 1
ATOM 1534 O O . VAL A 1 198 ? 24.608 -5.619 -17.372 1.00 98.12 198 VAL A O 1
ATOM 1537 N N . PRO A 1 199 ? 26.278 -7.112 -17.152 1.00 98.06 199 PRO A N 1
ATOM 1538 C CA . PRO A 1 199 ? 25.635 -7.847 -16.071 1.00 98.06 199 PRO A CA 1
ATOM 1539 C C . PRO A 1 199 ? 25.222 -6.940 -14.912 1.00 98.06 199 PRO A C 1
ATOM 1541 O O . PRO A 1 199 ? 25.979 -6.063 -14.496 1.00 98.06 199 PRO A O 1
ATOM 1544 N N . LEU A 1 200 ? 24.030 -7.176 -14.350 1.00 95.19 200 LEU A N 1
ATOM 1545 C CA . LEU A 1 200 ? 23.462 -6.328 -13.294 1.00 95.19 200 LEU A CA 1
ATOM 1546 C C . LEU A 1 200 ? 24.420 -6.025 -12.116 1.00 95.19 200 LEU A C 1
ATOM 1548 O O . LEU A 1 200 ? 24.396 -4.887 -11.650 1.00 95.19 200 LEU A O 1
ATOM 1552 N N . PRO A 1 201 ? 25.267 -6.959 -11.627 1.00 94.50 201 PRO A N 1
ATOM 1553 C CA . PRO A 1 201 ? 26.220 -6.655 -10.553 1.00 94.50 201 PRO A CA 1
ATOM 1554 C C . PRO A 1 201 ? 27.238 -5.559 -10.905 1.00 94.50 201 PRO A C 1
ATOM 1556 O O . PRO A 1 201 ? 27.643 -4.795 -10.035 1.00 94.50 201 PRO A O 1
ATOM 1559 N N . GLU A 1 202 ? 27.631 -5.460 -12.174 1.00 94.69 202 GLU A N 1
ATOM 1560 C CA . GLU A 1 202 ? 28.594 -4.470 -12.679 1.00 94.69 202 GLU A CA 1
ATOM 1561 C C . GLU A 1 202 ? 27.903 -3.204 -13.207 1.00 94.69 202 GLU A C 1
ATOM 1563 O O . GLU A 1 202 ? 28.540 -2.164 -13.398 1.00 94.69 202 GLU A O 1
ATOM 1568 N N . PHE A 1 203 ? 26.592 -3.293 -13.446 1.00 95.50 203 PHE A N 1
ATOM 1569 C CA . PHE A 1 203 ? 25.799 -2.282 -14.132 1.00 95.50 203 PHE A CA 1
ATOM 1570 C C . PHE A 1 203 ? 25.911 -0.879 -13.519 1.00 95.50 203 PHE A C 1
ATOM 1572 O O . PHE A 1 203 ? 26.206 0.034 -14.287 1.00 95.50 203 PHE A O 1
ATOM 1579 N N . PRO A 1 204 ? 25.772 -0.654 -12.192 1.00 91.81 204 PRO A N 1
ATOM 1580 C CA . PRO A 1 204 ? 25.873 0.696 -11.626 1.00 91.81 204 PRO A CA 1
ATOM 1581 C C . PRO A 1 204 ? 27.207 1.383 -11.944 1.00 91.81 204 PRO A C 1
ATOM 1583 O O . PRO A 1 204 ? 27.238 2.553 -12.322 1.00 91.81 204 PRO A O 1
ATOM 1586 N N . THR A 1 205 ? 28.309 0.636 -11.848 1.00 94.00 205 THR A N 1
ATOM 1587 C CA . THR A 1 205 ? 29.659 1.152 -12.097 1.00 94.00 205 THR A CA 1
ATOM 1588 C C . THR A 1 205 ? 29.874 1.462 -13.575 1.00 94.00 205 THR A C 1
ATOM 1590 O O . THR A 1 205 ? 30.416 2.515 -13.907 1.00 94.00 205 THR A O 1
ATOM 1593 N N . ARG A 1 206 ? 29.434 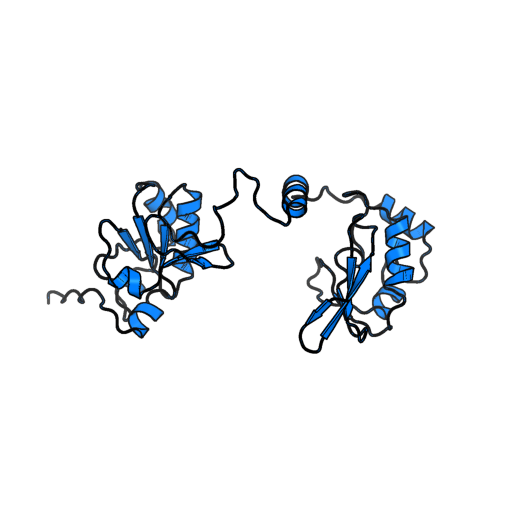0.576 -14.480 1.00 95.75 206 ARG A N 1
ATOM 1594 C CA . ARG A 1 206 ? 29.595 0.791 -15.930 1.00 95.75 206 ARG A CA 1
ATOM 1595 C C . ARG A 1 206 ? 28.674 1.900 -16.443 1.00 95.75 206 ARG A C 1
ATOM 1597 O O . ARG A 1 206 ? 29.112 2.738 -17.229 1.00 95.75 206 ARG A O 1
ATOM 1604 N N . ALA A 1 207 ? 27.438 1.953 -15.949 1.00 94.88 207 ALA A N 1
ATOM 1605 C CA . ALA A 1 207 ? 26.444 2.949 -16.331 1.00 94.88 207 ALA A CA 1
ATOM 1606 C C . ALA A 1 207 ? 26.813 4.378 -15.915 1.00 94.88 207 ALA A C 1
ATOM 1608 O O . ALA A 1 207 ? 26.454 5.329 -16.607 1.00 94.88 207 ALA A O 1
ATOM 1609 N N . ALA A 1 208 ? 27.583 4.554 -14.836 1.00 91.94 208 ALA A N 1
ATOM 1610 C CA . ALA A 1 208 ? 28.012 5.871 -14.364 1.00 91.94 208 ALA A CA 1
ATOM 1611 C C . ALA A 1 208 ? 28.777 6.698 -15.422 1.00 91.94 208 ALA A C 1
ATOM 1613 O O . ALA A 1 208 ? 28.844 7.925 -15.323 1.00 91.94 208 ALA A O 1
ATOM 1614 N N . GLN A 1 209 ? 29.336 6.055 -16.448 1.00 93.06 209 GLN A N 1
ATOM 1615 C CA . GLN A 1 209 ? 30.100 6.710 -17.514 1.00 93.06 209 GLN A CA 1
ATOM 1616 C C . GLN A 1 209 ? 29.274 6.978 -18.783 1.00 93.06 209 GLN A C 1
ATOM 1618 O O . GLN A 1 209 ? 29.771 7.595 -19.721 1.00 93.06 209 GLN A O 1
ATOM 1623 N N . TRP A 1 210 ? 28.023 6.520 -18.848 1.00 96.12 210 TRP A N 1
ATOM 1624 C CA . TRP A 1 210 ? 27.209 6.603 -20.062 1.00 96.12 210 TRP A CA 1
ATOM 1625 C C . TRP A 1 210 ? 26.589 7.986 -20.278 1.00 96.12 210 TRP A C 1
ATOM 1627 O O . TRP A 1 210 ? 26.424 8.759 -19.343 1.00 96.12 210 TRP A O 1
ATOM 1637 N N . LYS A 1 211 ? 26.210 8.329 -21.509 1.00 94.88 211 LYS A N 1
ATOM 1638 C CA . LYS A 1 211 ? 25.534 9.605 -21.792 1.00 94.88 211 LYS A CA 1
ATOM 1639 C C . LYS A 1 211 ? 24.089 9.560 -21.300 1.00 94.88 211 LYS A C 1
ATOM 1641 O O . LYS A 1 211 ? 23.388 8.592 -21.578 1.00 94.88 211 LYS A O 1
ATOM 1646 N N . ARG A 1 212 ? 23.657 10.599 -20.584 1.00 90.31 212 ARG A N 1
ATOM 1647 C CA . ARG A 1 212 ? 22.361 10.634 -19.874 1.00 90.31 212 ARG A CA 1
ATOM 1648 C C . ARG A 1 212 ? 21.172 10.844 -20.811 1.00 90.31 212 ARG A C 1
ATOM 1650 O O . ARG A 1 212 ? 20.085 10.363 -20.509 1.00 90.31 212 ARG A O 1
ATOM 1657 N N . ASP A 1 213 ? 21.426 11.480 -21.952 1.00 88.44 213 ASP A N 1
ATOM 1658 C CA . ASP A 1 213 ? 20.421 11.793 -22.972 1.00 88.44 213 ASP A CA 1
ATOM 1659 C C . ASP A 1 213 ? 20.315 10.733 -24.082 1.00 88.44 213 ASP A C 1
ATOM 1661 O O . ASP A 1 213 ? 19.411 10.803 -24.916 1.00 88.44 213 ASP A O 1
ATOM 1665 N N . ASP A 1 214 ? 21.205 9.735 -24.103 1.00 93.00 214 ASP A N 1
ATOM 1666 C CA . ASP A 1 214 ? 21.083 8.595 -25.020 1.00 93.00 214 ASP A CA 1
ATOM 1667 C C . ASP A 1 214 ? 19.878 7.723 -24.624 1.00 93.00 214 ASP A C 1
ATOM 1669 O O . ASP A 1 214 ? 19.421 7.738 -23.481 1.00 93.00 214 ASP A O 1
ATOM 1673 N N . ARG A 1 215 ? 19.371 6.928 -25.571 1.00 94.75 215 ARG A N 1
ATOM 1674 C CA . ARG A 1 215 ? 18.218 6.042 -25.358 1.00 94.75 215 ARG A CA 1
ATOM 1675 C C . ARG A 1 215 ? 18.675 4.647 -24.952 1.00 94.75 215 ARG A C 1
ATOM 1677 O O . ARG A 1 215 ? 19.497 4.044 -25.646 1.00 94.75 215 ARG A O 1
ATOM 1684 N N . TYR A 1 216 ? 18.083 4.112 -23.887 1.00 96.69 216 TYR A N 1
ATOM 1685 C CA . TYR A 1 216 ? 18.426 2.810 -23.319 1.00 96.69 216 TYR A CA 1
ATOM 1686 C C . TYR A 1 216 ? 17.204 1.910 -23.200 1.00 96.69 216 TYR A C 1
ATOM 1688 O O . TYR A 1 216 ? 16.224 2.265 -22.545 1.00 96.69 216 TYR A O 1
ATOM 1696 N N . VAL A 1 217 ? 17.292 0.707 -23.766 1.00 97.81 217 VAL A N 1
ATOM 1697 C CA . VAL A 1 217 ? 16.341 -0.376 -23.504 1.00 97.81 217 VAL A CA 1
ATOM 1698 C C . VAL A 1 217 ? 17.073 -1.514 -22.815 1.00 97.81 217 VAL A C 1
ATOM 1700 O O . VAL A 1 217 ? 17.980 -2.130 -23.369 1.00 97.81 217 VAL A O 1
ATOM 1703 N N . LEU A 1 218 ? 16.673 -1.775 -21.579 1.00 98.56 218 LEU A N 1
ATOM 1704 C CA . LEU A 1 218 ? 17.289 -2.745 -20.694 1.00 98.56 218 LEU A CA 1
ATOM 1705 C C . LEU A 1 218 ? 16.550 -4.074 -20.804 1.00 98.56 218 LEU A C 1
ATOM 1707 O O . LEU A 1 218 ? 15.322 -4.135 -20.718 1.00 98.56 218 LEU A O 1
ATOM 1711 N N . VAL A 1 219 ? 17.301 -5.155 -20.952 1.00 98.44 219 VAL A N 1
ATOM 1712 C CA . VAL A 1 219 ? 16.772 -6.494 -21.197 1.00 98.44 219 VAL A CA 1
ATOM 1713 C C . VAL A 1 219 ? 17.286 -7.433 -20.122 1.00 98.44 219 VAL A C 1
ATOM 1715 O O . VAL A 1 219 ? 18.443 -7.385 -19.720 1.00 98.44 219 VAL A O 1
ATOM 1718 N N . CYS A 1 220 ? 16.414 -8.303 -19.623 1.00 98.38 220 CYS A N 1
ATOM 1719 C CA . CYS A 1 220 ? 16.848 -9.439 -18.826 1.00 98.38 220 CYS A CA 1
ATOM 1720 C C . CYS A 1 220 ? 16.022 -10.682 -19.161 1.00 98.38 220 CYS A C 1
ATOM 1722 O O . CYS A 1 220 ? 15.303 -10.704 -20.156 1.00 98.38 220 CYS A O 1
ATOM 1724 N N . ARG A 1 221 ? 16.085 -11.731 -18.330 1.00 98.00 221 ARG A N 1
ATOM 1725 C CA . ARG A 1 221 ? 15.335 -12.970 -18.586 1.00 98.00 221 ARG A CA 1
ATOM 1726 C C . ARG A 1 221 ? 13.817 -12.753 -18.611 1.00 98.00 221 ARG A C 1
ATOM 1728 O O . ARG A 1 221 ? 13.165 -13.272 -19.504 1.00 98.00 221 ARG A O 1
ATOM 1735 N N . SER A 1 222 ? 13.266 -12.006 -17.651 1.00 96.12 222 SER A N 1
ATOM 1736 C CA . SER A 1 222 ? 11.811 -11.929 -17.419 1.00 96.12 222 SER A CA 1
ATOM 1737 C C . SER A 1 222 ? 11.290 -10.539 -17.016 1.00 96.12 222 SER A C 1
ATOM 1739 O O . SER A 1 222 ? 10.217 -10.438 -16.435 1.00 96.12 222 SER A O 1
ATOM 1741 N N . GLY A 1 223 ? 12.067 -9.472 -17.224 1.00 93.25 223 GLY A N 1
ATOM 1742 C CA . GLY A 1 223 ? 11.701 -8.087 -16.870 1.00 93.25 223 GLY A CA 1
ATOM 1743 C C . GLY A 1 223 ? 12.133 -7.607 -15.471 1.00 93.25 223 GLY A C 1
ATOM 1744 O O . GLY A 1 223 ? 12.363 -6.421 -15.267 1.00 93.25 223 GLY A O 1
ATOM 1745 N N . GLY A 1 224 ? 12.340 -8.504 -14.499 1.00 93.44 224 GLY A N 1
ATOM 1746 C CA . GLY A 1 224 ? 12.622 -8.090 -13.112 1.00 93.44 224 GLY A CA 1
ATOM 1747 C C . GLY A 1 224 ? 13.973 -7.385 -12.897 1.00 93.44 224 GLY A C 1
ATOM 1748 O O . GLY A 1 224 ? 14.050 -6.370 -12.210 1.00 93.44 224 GLY A O 1
ATOM 1749 N N . ARG A 1 225 ? 15.062 -7.910 -13.478 1.00 97.62 225 ARG A N 1
ATOM 1750 C CA . ARG A 1 225 ? 16.410 -7.313 -13.349 1.00 97.62 225 ARG A CA 1
ATOM 1751 C C . ARG A 1 225 ? 16.569 -6.054 -14.199 1.00 97.62 225 ARG A C 1
ATOM 1753 O O . ARG A 1 225 ? 17.181 -5.099 -13.739 1.00 97.62 225 ARG A O 1
ATOM 1760 N N . SER A 1 226 ? 15.988 -6.041 -15.394 1.00 97.31 226 SER A N 1
ATOM 1761 C CA . SER A 1 226 ? 15.972 -4.867 -16.267 1.00 97.31 226 SER A CA 1
ATOM 1762 C C . SER A 1 226 ? 15.148 -3.723 -15.674 1.00 97.31 226 SER A C 1
ATOM 1764 O O . SER A 1 226 ? 15.579 -2.582 -15.766 1.00 97.31 226 SER A O 1
ATOM 1766 N N . GLY A 1 227 ? 14.050 -4.010 -14.964 1.00 95.69 227 GLY A N 1
ATOM 1767 C CA . GLY A 1 227 ? 13.314 -2.993 -14.205 1.00 95.69 227 GLY A CA 1
ATOM 1768 C C . GLY A 1 227 ? 14.142 -2.366 -13.076 1.00 95.69 227 GLY A C 1
ATOM 1769 O O . GLY A 1 227 ? 14.165 -1.148 -12.929 1.00 95.69 227 GLY A O 1
ATOM 1770 N N . LYS A 1 228 ? 14.912 -3.172 -12.327 1.00 95.19 228 LYS A N 1
ATOM 1771 C CA . LYS A 1 228 ? 15.870 -2.649 -11.329 1.00 95.19 228 LYS A CA 1
ATOM 1772 C C . LYS A 1 228 ? 16.943 -1.771 -11.974 1.00 95.19 228 LYS A C 1
ATOM 1774 O O . LYS A 1 228 ? 17.256 -0.706 -11.453 1.00 95.19 228 LYS A O 1
ATOM 1779 N N . ALA A 1 229 ? 17.495 -2.214 -13.101 1.00 96.56 229 ALA A N 1
ATOM 1780 C CA . ALA A 1 229 ? 18.477 -1.450 -13.860 1.00 96.56 229 ALA A CA 1
ATOM 1781 C C . ALA A 1 229 ? 17.893 -0.126 -14.393 1.00 96.56 229 ALA A C 1
ATOM 1783 O O . ALA A 1 229 ? 18.593 0.883 -14.391 1.00 96.56 229 ALA A O 1
ATOM 1784 N N . ALA A 1 230 ? 16.608 -0.101 -14.767 1.00 96.56 230 ALA A N 1
ATOM 1785 C CA . ALA A 1 230 ? 15.935 1.106 -15.244 1.00 96.56 230 ALA A CA 1
ATOM 1786 C C . ALA A 1 230 ? 15.864 2.171 -14.148 1.00 96.56 230 ALA A C 1
ATOM 1788 O O . ALA A 1 230 ? 16.298 3.297 -14.367 1.00 96.56 230 ALA A O 1
ATOM 1789 N N . HIS A 1 231 ? 15.443 1.786 -12.942 1.00 92.69 231 HIS A N 1
ATOM 1790 C CA . HIS A 1 231 ? 15.444 2.692 -11.794 1.00 92.69 231 HIS A CA 1
ATOM 1791 C C . HIS A 1 231 ? 16.842 3.177 -11.410 1.00 92.69 231 HIS A C 1
ATOM 1793 O O . HIS A 1 231 ? 16.998 4.326 -11.012 1.00 92.69 231 HIS A O 1
ATOM 1799 N N . ILE A 1 232 ? 17.870 2.330 -11.540 1.00 92.25 232 ILE A N 1
ATOM 1800 C CA . ILE A 1 232 ? 19.258 2.758 -11.317 1.00 92.25 232 ILE A CA 1
ATOM 1801 C C . ILE A 1 232 ? 19.622 3.894 -12.280 1.00 92.25 232 ILE A C 1
ATOM 1803 O O . ILE A 1 232 ? 20.182 4.891 -11.836 1.00 92.25 232 ILE A O 1
ATOM 1807 N N . LEU A 1 233 ? 19.292 3.777 -13.571 1.00 93.88 233 LEU A N 1
ATOM 1808 C CA . LEU A 1 233 ? 19.567 4.844 -14.535 1.00 93.88 233 LEU A CA 1
ATOM 1809 C C . LEU A 1 233 ? 18.726 6.101 -14.272 1.00 93.88 233 LEU A C 1
ATOM 1811 O O . LEU A 1 233 ? 19.283 7.194 -14.268 1.00 93.88 233 LEU A O 1
ATOM 1815 N N . GLU A 1 234 ? 17.426 5.976 -14.000 1.00 91.50 234 GLU A N 1
ATOM 1816 C CA . GLU A 1 234 ? 16.576 7.134 -13.665 1.00 91.50 234 GLU A CA 1
ATOM 1817 C C . GLU A 1 234 ? 17.125 7.895 -12.443 1.00 91.50 234 GLU A C 1
ATOM 1819 O O . GLU A 1 234 ? 17.285 9.113 -12.493 1.00 91.50 234 GLU A O 1
ATOM 1824 N N . ASN A 1 235 ? 17.538 7.181 -11.388 1.00 86.44 235 ASN A N 1
ATOM 1825 C CA . ASN A 1 235 ? 18.149 7.775 -10.190 1.00 86.44 235 ASN A CA 1
ATOM 1826 C C . ASN A 1 235 ? 19.516 8.428 -10.458 1.00 86.44 235 ASN A C 1
ATOM 1828 O O . ASN A 1 235 ? 19.948 9.296 -9.704 1.00 86.44 235 ASN A O 1
ATOM 1832 N N . LEU A 1 236 ? 20.209 8.011 -11.520 1.00 85.25 236 LEU A N 1
ATOM 1833 C CA . LEU A 1 236 ? 21.454 8.622 -11.994 1.00 85.25 236 LEU A CA 1
ATOM 1834 C C . LEU A 1 236 ? 21.213 9.778 -12.984 1.00 85.25 236 LEU A C 1
ATOM 1836 O O . LEU A 1 236 ? 22.178 10.290 -13.562 1.00 85.25 236 LEU A O 1
ATOM 1840 N N . GLY A 1 237 ? 19.955 10.184 -13.187 1.00 86.38 237 GLY A N 1
ATOM 1841 C CA . GLY A 1 237 ? 19.567 11.325 -14.016 1.00 86.38 237 GLY A CA 1
ATOM 1842 C C . GLY A 1 237 ? 19.462 11.026 -15.512 1.00 86.38 237 GLY A C 1
ATOM 1843 O O . GLY A 1 237 ? 19.595 11.941 -16.320 1.00 86.38 237 GLY A O 1
ATOM 1844 N N . PHE A 1 238 ? 19.274 9.766 -15.910 1.00 92.44 238 PHE A N 1
ATOM 1845 C CA . PHE A 1 238 ? 19.038 9.417 -17.313 1.00 92.44 238 PHE A CA 1
ATOM 1846 C C . PHE A 1 238 ? 17.585 9.706 -17.701 1.00 92.44 238 PHE A C 1
ATOM 1848 O O . PHE A 1 238 ? 16.661 9.321 -16.986 1.00 92.44 238 PHE A O 1
ATOM 1855 N N . SER A 1 239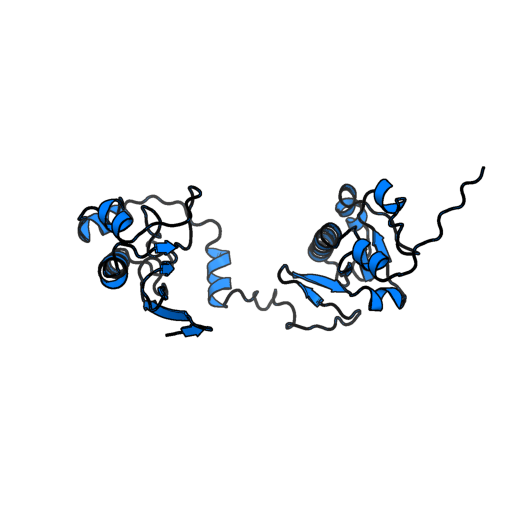 ? 17.386 10.344 -18.854 1.00 86.88 239 SER A N 1
ATOM 1856 C CA . SER A 1 239 ? 16.077 10.840 -19.303 1.00 86.88 239 SER A CA 1
ATOM 1857 C C . SER A 1 239 ? 15.334 9.874 -20.236 1.00 86.88 239 SER A C 1
ATOM 1859 O O . SER A 1 239 ? 14.105 9.905 -20.308 1.00 86.88 239 SER A O 1
ATOM 1861 N N . HIS A 1 240 ? 16.049 8.975 -20.924 1.00 93.50 240 HIS A N 1
ATOM 1862 C CA . HIS A 1 240 ? 15.474 8.070 -21.928 1.00 93.50 240 HIS A CA 1
ATOM 1863 C C . HIS A 1 240 ? 15.776 6.595 -21.626 1.00 93.50 240 HIS A C 1
ATOM 1865 O O . HIS A 1 240 ? 16.651 5.975 -22.234 1.00 93.50 240 HIS A O 1
ATOM 1871 N N . VAL A 1 241 ? 15.042 6.019 -20.671 1.00 95.12 241 VAL A N 1
ATOM 1872 C CA . VAL A 1 241 ? 15.257 4.644 -20.194 1.00 95.12 241 VAL A CA 1
ATOM 1873 C C . VAL A 1 241 ? 13.968 3.832 -20.233 1.00 95.12 241 VAL A C 1
ATOM 1875 O O . VAL A 1 241 ? 12.911 4.312 -19.831 1.00 95.12 241 VAL A O 1
ATOM 1878 N N . ALA A 1 242 ? 14.063 2.579 -20.673 1.00 96.56 242 ALA A N 1
ATOM 1879 C CA . ALA A 1 242 ? 12.980 1.608 -20.596 1.00 96.56 242 ALA A CA 1
ATOM 1880 C C . ALA A 1 242 ? 13.491 0.200 -20.272 1.00 96.56 242 ALA A C 1
ATOM 1882 O O . ALA A 1 242 ? 14.599 -0.176 -20.642 1.00 96.56 242 ALA A O 1
ATOM 1883 N N . SER A 1 243 ? 12.655 -0.612 -19.635 1.00 97.81 243 SER A N 1
ATOM 1884 C CA . SER A 1 243 ? 12.810 -2.061 -19.516 1.00 97.81 243 SER A CA 1
ATOM 1885 C C . SER A 1 243 ? 11.980 -2.761 -20.594 1.00 97.81 243 SER A C 1
ATOM 1887 O O . SER A 1 243 ? 10.840 -2.385 -20.860 1.00 97.81 243 SER A O 1
ATOM 1889 N N . LEU A 1 244 ? 12.519 -3.814 -21.205 1.00 97.88 244 LEU A N 1
ATOM 1890 C CA . LEU A 1 244 ? 11.745 -4.665 -22.103 1.00 97.88 244 LEU A CA 1
ATOM 1891 C C . LEU A 1 244 ? 10.768 -5.524 -21.293 1.00 97.88 244 LEU A C 1
ATOM 1893 O O . LEU A 1 244 ? 11.185 -6.394 -20.516 1.00 97.88 244 LEU A O 1
ATOM 1897 N N . LYS A 1 245 ? 9.469 -5.300 -21.495 1.00 96.00 245 LYS A N 1
ATOM 1898 C CA . LYS A 1 245 ? 8.408 -6.062 -20.834 1.00 96.00 245 LYS A CA 1
ATOM 1899 C C . LYS A 1 245 ? 8.544 -7.557 -21.126 1.00 96.00 245 LYS A C 1
ATOM 1901 O O . LYS A 1 245 ? 8.779 -7.965 -22.260 1.00 96.00 245 LYS A O 1
ATOM 1906 N N . GLY A 1 246 ? 8.457 -8.370 -20.072 1.00 93.81 246 GLY A N 1
ATOM 1907 C CA . GLY A 1 246 ? 8.577 -9.833 -20.144 1.00 93.81 246 GLY A CA 1
ATOM 1908 C C . GLY A 1 246 ? 9.968 -10.374 -20.508 1.00 93.81 246 GLY A C 1
ATOM 1909 O O . GLY A 1 246 ? 10.188 -11.584 -20.415 1.00 93.81 246 GLY A O 1
ATOM 1910 N N . GLY A 1 247 ? 10.931 -9.507 -20.843 1.00 97.62 247 GLY A N 1
ATOM 1911 C CA . GLY A 1 247 ? 12.315 -9.867 -21.149 1.00 97.62 247 GLY A CA 1
ATOM 1912 C C . GLY A 1 247 ? 12.469 -10.889 -22.281 1.00 97.62 247 GLY A C 1
ATOM 1913 O O . GLY A 1 247 ? 11.612 -11.037 -23.152 1.00 97.62 247 GLY A O 1
ATOM 1914 N N . MET A 1 248 ? 13.578 -11.631 -22.247 1.00 98.06 248 MET A N 1
ATOM 1915 C CA . MET A 1 248 ? 13.903 -12.643 -23.257 1.00 98.06 248 MET A CA 1
ATOM 1916 C C . MET A 1 248 ? 12.916 -13.811 -23.309 1.00 98.06 248 MET A C 1
ATOM 1918 O O . MET A 1 248 ? 12.765 -14.414 -24.369 1.00 98.06 248 MET A O 1
ATOM 1922 N N . LEU A 1 249 ? 12.232 -14.138 -22.205 1.00 97.12 249 LEU A N 1
ATOM 1923 C CA . LEU A 1 249 ? 11.187 -15.166 -22.220 1.00 97.12 249 LEU A CA 1
ATOM 1924 C C . LEU A 1 249 ? 10.033 -14.770 -23.140 1.00 97.12 249 LEU A C 1
ATOM 1926 O O . LEU A 1 249 ? 9.613 -15.580 -23.962 1.00 97.12 249 LEU A O 1
ATOM 1930 N N . GLN A 1 250 ? 9.550 -13.530 -23.030 1.00 97.12 250 GLN A N 1
ATOM 1931 C CA . GLN A 1 250 ? 8.481 -13.042 -23.896 1.00 97.12 250 GLN A CA 1
ATOM 1932 C C . GLN A 1 250 ? 8.977 -12.846 -25.334 1.00 97.12 250 GLN A C 1
ATOM 1934 O O . GLN A 1 250 ? 8.324 -13.314 -26.260 1.00 97.12 250 GLN A O 1
ATOM 1939 N N . TRP A 1 251 ? 10.169 -12.266 -25.521 1.00 97.06 251 TRP A N 1
ATOM 1940 C CA . TRP A 1 251 ? 10.792 -12.106 -26.844 1.00 97.06 251 TRP A CA 1
ATOM 1941 C C . TRP A 1 251 ? 10.874 -13.433 -27.618 1.00 97.06 251 TRP A C 1
ATOM 1943 O O . TRP A 1 251 ? 10.447 -13.527 -28.769 1.00 97.06 251 TRP A O 1
ATOM 1953 N N . ARG A 1 252 ? 11.371 -14.496 -26.970 1.00 95.31 252 ARG A N 1
ATOM 1954 C CA . ARG A 1 252 ? 11.454 -15.835 -27.575 1.00 95.31 252 ARG A CA 1
ATOM 1955 C C . ARG A 1 252 ? 10.094 -16.507 -27.709 1.00 95.31 252 ARG A C 1
ATOM 1957 O O . ARG A 1 252 ? 9.863 -17.168 -28.717 1.00 95.31 252 ARG A O 1
ATOM 1964 N N . GLY A 1 253 ? 9.204 -16.336 -26.732 1.00 94.25 253 GLY A N 1
ATOM 1965 C CA . GLY A 1 253 ? 7.840 -16.869 -26.778 1.00 94.25 253 GLY A CA 1
ATOM 1966 C C . GLY A 1 253 ? 7.016 -16.317 -27.945 1.00 94.25 253 GLY A C 1
ATOM 1967 O O . GLY A 1 253 ? 6.175 -17.024 -28.487 1.00 94.25 253 GLY A O 1
ATOM 1968 N N . GLU A 1 254 ? 7.307 -15.091 -28.377 1.00 95.06 254 GLU A N 1
ATOM 1969 C CA . GLU A 1 254 ? 6.688 -14.439 -29.538 1.00 95.06 254 GLU A CA 1
ATOM 1970 C C . GLU A 1 254 ? 7.417 -14.731 -30.865 1.00 95.06 254 GLU A C 1
ATOM 1972 O O . GLU A 1 254 ? 7.074 -14.160 -31.901 1.00 95.06 254 GLU A O 1
ATOM 1977 N N . GLY A 1 255 ? 8.422 -15.617 -30.858 1.00 92.31 255 GLY A N 1
ATOM 1978 C CA . GLY A 1 255 ? 9.153 -16.023 -32.061 1.00 92.31 255 GLY A CA 1
ATOM 1979 C C . GLY A 1 255 ? 10.004 -14.909 -32.674 1.00 92.31 255 GLY A C 1
ATOM 1980 O O . GLY A 1 255 ? 10.172 -14.869 -33.891 1.00 92.31 255 GLY A O 1
ATOM 1981 N N . MET A 1 256 ? 1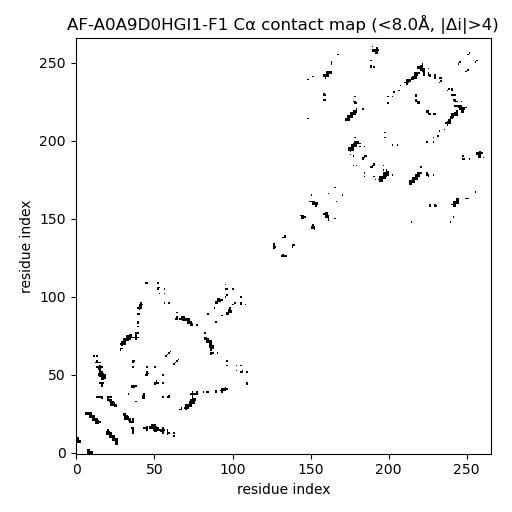0.497 -13.970 -31.862 1.00 92.81 256 MET A N 1
ATOM 1982 C CA . MET A 1 256 ? 11.344 -12.880 -32.344 1.00 92.81 256 MET A CA 1
ATOM 1983 C C . MET A 1 256 ? 12.796 -13.322 -32.543 1.00 92.81 256 MET A C 1
ATOM 1985 O O . MET A 1 256 ? 13.312 -14.171 -31.810 1.00 92.81 256 MET A O 1
ATOM 1989 N N . ASP A 1 257 ? 13.451 -12.706 -33.528 1.00 91.69 257 ASP A N 1
ATOM 1990 C CA . ASP A 1 257 ? 14.815 -13.046 -33.922 1.00 91.69 257 ASP A CA 1
ATOM 1991 C C . ASP A 1 257 ? 15.820 -12.738 -32.808 1.00 91.69 257 ASP A C 1
ATOM 1993 O O . ASP A 1 257 ? 15.702 -11.756 -32.068 1.00 91.69 257 ASP A O 1
ATOM 1997 N N . VAL A 1 258 ? 16.832 -13.588 -32.699 1.00 93.50 258 VAL A N 1
ATOM 1998 C CA . VAL A 1 258 ? 17.992 -13.404 -31.824 1.00 93.50 258 VAL A CA 1
ATOM 1999 C C . VAL A 1 258 ? 19.254 -13.368 -32.667 1.00 93.50 258 VAL A C 1
ATOM 2001 O O . VAL A 1 258 ? 19.249 -13.823 -33.811 1.00 93.50 258 VAL A O 1
ATOM 2004 N N . ALA A 1 259 ? 20.334 -12.829 -32.106 1.00 90.25 259 ALA A N 1
ATOM 2005 C CA . ALA A 1 259 ? 21.630 -12.839 -32.765 1.00 90.25 259 ALA A CA 1
ATOM 2006 C C . ALA A 1 259 ? 22.004 -14.266 -33.197 1.00 90.25 259 ALA A C 1
ATOM 2008 O O . ALA A 1 259 ? 21.789 -15.230 -32.452 1.00 90.25 259 ALA A O 1
ATOM 2009 N N . ALA A 1 260 ? 22.561 -14.394 -34.403 1.00 77.06 260 ALA A N 1
ATOM 2010 C CA . ALA A 1 260 ? 23.071 -15.669 -34.881 1.00 77.06 260 ALA A CA 1
ATOM 2011 C C . ALA A 1 260 ? 24.116 -16.195 -33.889 1.00 77.06 260 ALA A C 1
ATOM 2013 O O . ALA A 1 260 ? 24.998 -15.450 -33.455 1.00 77.06 260 ALA A O 1
ATOM 2014 N N . ALA A 1 261 ? 24.019 -17.476 -33.529 1.00 62.41 261 ALA A N 1
ATOM 2015 C CA . ALA A 1 261 ? 25.061 -18.114 -32.741 1.00 62.41 261 ALA A CA 1
ATOM 2016 C C . ALA A 1 261 ? 26.387 -17.951 -33.492 1.00 62.41 261 ALA A C 1
ATOM 2018 O O . ALA A 1 261 ? 26.470 -18.302 -34.672 1.00 62.41 261 ALA A O 1
ATOM 2019 N N . ALA A 1 262 ? 27.406 -17.400 -32.828 1.00 54.34 262 ALA A N 1
ATOM 2020 C CA . ALA A 1 262 ? 28.746 -17.373 -33.388 1.00 54.34 262 ALA A CA 1
ATOM 2021 C C . ALA A 1 262 ? 29.130 -18.823 -33.710 1.00 54.34 262 ALA A C 1
ATOM 2023 O O . ALA A 1 262 ? 29.245 -19.651 -32.805 1.00 54.34 262 ALA A O 1
ATOM 2024 N N . GLN A 1 263 ? 29.247 -19.151 -34.999 1.00 45.69 263 GLN A N 1
ATOM 2025 C CA . GLN A 1 263 ? 29.788 -20.435 -35.423 1.00 45.69 263 GLN A CA 1
ATOM 2026 C C . GLN A 1 263 ? 31.188 -20.526 -34.821 1.00 45.69 263 GLN A C 1
ATOM 2028 O O . GLN A 1 263 ? 32.058 -19.724 -35.156 1.00 45.69 263 GLN A O 1
ATOM 2033 N N . GLY A 1 264 ? 31.374 -21.442 -33.870 1.00 41.78 264 GLY A N 1
ATOM 2034 C CA . GLY A 1 264 ? 32.682 -21.697 -33.294 1.00 41.78 264 GLY A CA 1
ATOM 2035 C C . GLY A 1 264 ? 33.655 -22.021 -34.420 1.00 41.78 264 GLY A C 1
ATOM 2036 O O . GLY A 1 264 ? 33.404 -22.938 -35.202 1.00 41.78 264 GLY A O 1
ATOM 2037 N N . CYS A 1 265 ? 34.744 -21.258 -34.518 1.00 36.81 265 CYS A N 1
ATOM 2038 C CA . CYS A 1 265 ? 35.915 -21.715 -35.250 1.00 36.81 265 CYS A CA 1
ATOM 2039 C C . CYS A 1 265 ? 36.349 -23.043 -34.617 1.00 36.81 265 CYS A C 1
ATOM 2041 O O . CYS A 1 265 ? 36.702 -23.069 -33.435 1.00 36.81 265 CYS A O 1
ATOM 2043 N N . GLY A 1 266 ? 36.226 -24.125 -35.388 1.00 36.03 266 GLY A N 1
ATOM 2044 C CA . GLY A 1 266 ? 36.873 -25.404 -35.098 1.00 36.03 266 GLY A CA 1
ATOM 2045 C C . GLY A 1 266 ? 38.374 -25.352 -35.331 1.00 36.03 266 GLY A C 1
ATOM 2046 O O . GLY A 1 266 ? 38.854 -24.362 -35.932 1.00 36.03 266 GLY A O 1
#

Mean predicted aligned error: 14.58 Å

Solvent-accessible surface area (backbone atoms only — not comparable to full-atom values): 14838 Å² total; per-residue (Å²): 116,54,75,57,90,98,45,41,32,38,80,40,82,24,29,8,31,24,67,82,34,51,29,41,29,36,75,86,43,61,37,32,37,32,32,46,51,42,29,83,62,47,53,44,64,34,90,49,71,73,23,31,51,70,47,30,47,49,27,42,57,71,65,50,60,68,46,51,53,80,16,32,37,31,43,66,60,65,96,81,83,65,77,71,44,31,33,44,54,36,49,56,59,13,83,56,73,12,63,81,50,48,68,67,59,32,36,55,54,60,77,67,58,90,68,77,81,69,93,50,50,87,59,49,51,63,28,50,77,55,74,61,43,53,56,89,91,63,46,71,78,61,97,78,48,65,40,98,89,46,75,39,43,66,46,98,88,61,38,39,24,33,57,59,73,62,58,71,67,61,65,82,84,60,46,39,35,30,35,41,52,74,65,57,47,74,32,96,76,35,38,57,66,83,47,43,84,43,34,56,94,54,30,69,72,61,55,73,77,56,71,43,81,49,37,38,40,24,28,18,65,59,23,67,65,11,33,55,51,34,53,54,40,46,77,72,63,33,76,39,61,24,11,33,51,42,11,46,53,42,40,51,74,72,70,51,81,50,45,76,78,79,77,75,84,125

pLDDT: mean 89.28, std 14.25, range [36.03, 98.88]

Secondary structure (DSSP, 8-state):
-EEETTEEEEEEE--SSSTT-EEEEETTSSEEEEETTSBTTB---SSSTT--HHHHHHIIIIIITTS-TT-EEEES--SSS---EEHHHHHHH-TTT-TT--HHHHHHHHHT--PPPPTTHHHHHHHHHTTTPPPTTT--S-S---BTTB--EE-TT--EEE-HHHHHT--SSEEEEE-S-HHHHTSTT---TTPEE--TTTHHHHHTTS-TTSEEEEE-SSSHHHHHHHHHHHHTT-SEEEEETTHHHHHHHTT---PPP-----